Protein AF-A0A7K4CEI3-F1 (afdb_monomer_lite)

Structure (mmCIF, N/CA/C/O backbone):
data_AF-A0A7K4CEI3-F1
#
_entry.id   AF-A0A7K4CEI3-F1
#
loop_
_atom_site.group_PDB
_atom_site.id
_atom_site.type_symbol
_atom_site.label_atom_id
_atom_site.label_alt_id
_atom_site.label_comp_id
_atom_site.label_asym_id
_atom_site.label_entity_id
_atom_site.label_seq_id
_atom_site.pdbx_PDB_ins_code
_atom_site.Cartn_x
_atom_site.Cartn_y
_atom_site.Cartn_z
_atom_site.occupancy
_atom_site.B_iso_or_equiv
_atom_site.auth_seq_id
_atom_site.auth_comp_id
_atom_site.auth_asym_id
_atom_site.auth_atom_id
_atom_site.pdbx_PDB_model_num
ATOM 1 N N . ILE A 1 1 ? 14.090 -18.449 -19.955 1.00 62.66 1 ILE A N 1
ATOM 2 C CA . ILE A 1 1 ? 13.481 -18.648 -18.617 1.00 62.66 1 ILE A CA 1
ATOM 3 C C . ILE A 1 1 ? 14.107 -19.895 -18.000 1.00 62.66 1 ILE A C 1
ATOM 5 O O . ILE A 1 1 ? 14.148 -20.903 -18.702 1.00 62.66 1 ILE A O 1
ATOM 9 N N . PRO A 1 2 ? 14.637 -19.847 -16.766 1.00 61.09 2 PRO A N 1
ATOM 10 C CA . PRO A 1 2 ? 15.193 -21.020 -16.091 1.00 61.09 2 PRO A CA 1
ATOM 11 C C . PRO A 1 2 ? 14.163 -22.148 -15.934 1.00 61.09 2 PRO A C 1
ATOM 13 O O . PRO A 1 2 ? 12.970 -21.893 -15.739 1.00 61.09 2 PRO A O 1
ATOM 16 N N . ALA A 1 3 ? 14.618 -23.401 -15.992 1.00 72.81 3 ALA A N 1
ATOM 17 C CA . ALA A 1 3 ? 13.779 -24.541 -15.635 1.00 72.81 3 ALA A CA 1
ATOM 18 C C . ALA A 1 3 ? 13.354 -24.414 -14.160 1.00 72.81 3 ALA A C 1
ATOM 20 O O . ALA A 1 3 ? 14.190 -24.154 -13.300 1.00 72.81 3 ALA A O 1
ATOM 21 N N . GLY A 1 4 ? 12.056 -24.555 -13.873 1.00 68.25 4 GLY A N 1
ATOM 22 C CA . GLY A 1 4 ? 11.530 -24.417 -12.509 1.00 68.25 4 GLY A CA 1
ATOM 23 C C . GLY A 1 4 ? 11.320 -22.976 -12.028 1.00 68.25 4 GLY A C 1
ATOM 24 O O . GLY A 1 4 ? 11.187 -22.768 -10.828 1.00 68.25 4 GLY A O 1
ATOM 25 N N . TYR A 1 5 ? 11.241 -21.974 -12.917 1.00 64.88 5 TYR A N 1
ATOM 26 C CA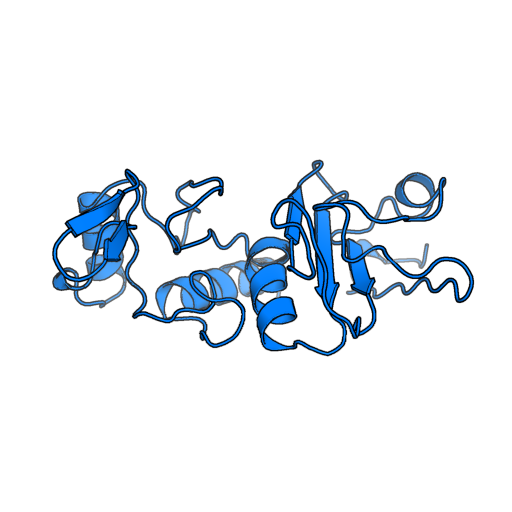 . TYR A 1 5 ? 10.998 -20.577 -12.509 1.00 64.88 5 TYR A CA 1
ATOM 27 C C . TYR A 1 5 ? 9.745 -20.393 -11.630 1.00 64.88 5 TYR A C 1
ATOM 29 O O . TYR A 1 5 ? 9.719 -19.506 -10.792 1.00 64.88 5 TYR A O 1
ATOM 37 N N . ARG A 1 6 ? 8.726 -21.249 -11.789 1.00 66.31 6 ARG A N 1
ATOM 38 C CA . ARG A 1 6 ? 7.494 -21.237 -10.976 1.00 66.31 6 ARG A CA 1
ATOM 39 C C . ARG A 1 6 ? 7.685 -21.744 -9.544 1.00 66.31 6 ARG A C 1
ATOM 41 O O . ARG A 1 6 ? 6.785 -21.597 -8.732 1.00 66.31 6 ARG A O 1
ATOM 48 N N . SER A 1 7 ? 8.813 -22.388 -9.259 1.00 66.81 7 SER A N 1
ATOM 49 C CA . SER A 1 7 ? 9.144 -22.978 -7.956 1.00 66.81 7 SER A CA 1
ATOM 50 C C . SER A 1 7 ? 10.270 -22.240 -7.230 1.00 66.81 7 SER A C 1
ATOM 52 O O . SER A 1 7 ? 10.721 -22.701 -6.187 1.00 66.81 7 SER A O 1
ATOM 54 N N . VAL A 1 8 ? 10.756 -21.120 -7.773 1.00 61.66 8 VAL A N 1
ATOM 55 C CA . VAL A 1 8 ? 11.829 -20.322 -7.168 1.00 61.66 8 VAL A CA 1
ATOM 56 C C . VAL A 1 8 ? 11.500 -18.837 -7.269 1.00 6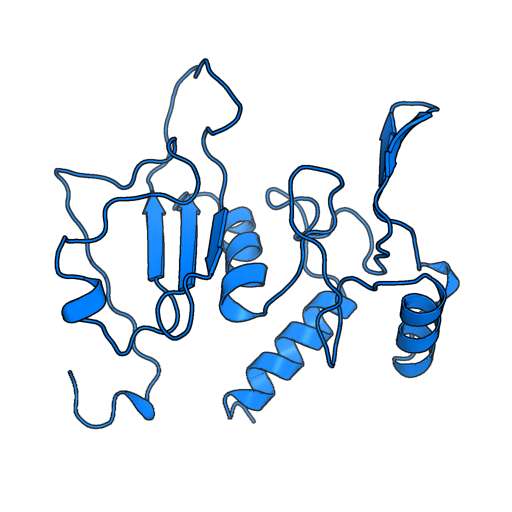1.66 8 VAL A C 1
ATOM 58 O O . VAL A 1 8 ? 10.967 -18.380 -8.277 1.00 61.66 8 VAL A O 1
ATOM 61 N N . TYR A 1 9 ? 11.828 -18.072 -6.230 1.00 66.00 9 TYR A N 1
ATOM 62 C CA . TYR A 1 9 ? 11.675 -16.620 -6.245 1.00 66.00 9 TYR A CA 1
ATOM 63 C C . TYR A 1 9 ? 12.783 -16.010 -7.114 1.00 66.00 9 TYR A C 1
ATOM 65 O O . TYR A 1 9 ? 13.964 -16.130 -6.787 1.00 66.00 9 TYR A O 1
ATOM 73 N N . ASN A 1 10 ? 12.423 -15.402 -8.247 1.00 65.88 10 ASN A N 1
ATOM 74 C CA . ASN A 1 10 ? 13.393 -14.870 -9.204 1.00 65.88 10 ASN A CA 1
ATOM 75 C C . ASN A 1 10 ? 13.412 -13.340 -9.175 1.00 65.88 10 ASN A C 1
ATOM 77 O O . ASN A 1 10 ? 12.374 -12.705 -9.338 1.00 65.88 10 ASN A O 1
ATOM 81 N N . PHE A 1 11 ? 14.605 -12.756 -9.075 1.00 70.19 11 PHE A N 1
ATOM 82 C CA . PHE A 1 11 ? 14.815 -11.328 -9.290 1.00 70.19 11 PHE A CA 1
ATOM 83 C C . PHE A 1 11 ? 15.459 -11.109 -10.656 1.00 70.19 11 PHE A C 1
ATOM 85 O O . PHE A 1 11 ? 16.522 -11.661 -10.942 1.00 70.19 11 PHE A O 1
ATOM 92 N N . TYR A 1 12 ? 14.836 -10.273 -11.481 1.00 69.62 12 TYR A N 1
ATOM 93 C CA . TYR A 1 12 ? 15.408 -9.817 -12.743 1.00 69.62 12 TYR A CA 1
ATOM 94 C C . TYR A 1 12 ? 15.595 -8.309 -12.671 1.00 69.62 12 TYR A C 1
ATOM 96 O O . TYR A 1 12 ? 14.686 -7.583 -12.278 1.00 69.62 12 TYR A O 1
ATOM 104 N N . TYR A 1 13 ? 16.784 -7.846 -13.042 1.00 71.00 13 TYR A N 1
ATOM 105 C CA . TYR A 1 13 ? 17.128 -6.433 -13.037 1.00 71.00 13 TYR A CA 1
ATOM 106 C C . TYR A 1 13 ? 17.463 -5.981 -14.453 1.00 71.00 13 TYR A C 1
ATOM 108 O O . TYR A 1 13 ? 18.226 -6.639 -15.162 1.00 71.00 13 TYR A O 1
ATOM 116 N N . TYR A 1 14 ? 16.889 -4.850 -14.845 1.00 68.06 14 TYR A N 1
ATOM 117 C CA . TYR A 1 14 ? 17.198 -4.155 -16.084 1.00 68.06 14 TYR A CA 1
ATOM 118 C C . TYR A 1 14 ? 17.661 -2.739 -15.748 1.00 68.06 14 TYR A C 1
ATOM 120 O O . TYR A 1 14 ? 17.082 -2.082 -14.883 1.00 68.06 14 TYR A O 1
ATOM 128 N N . TYR A 1 15 ? 18.701 -2.275 -16.437 1.00 69.50 15 TYR A N 1
ATOM 129 C CA . TYR A 1 15 ? 19.261 -0.945 -16.245 1.00 69.50 15 TYR A CA 1
ATOM 130 C C . TYR A 1 15 ? 19.737 -0.366 -17.564 1.00 69.50 15 TYR A C 1
ATOM 132 O O . TYR A 1 15 ? 20.582 -0.959 -18.236 1.00 69.50 15 TYR A O 1
ATOM 140 N N . ASP A 1 16 ? 19.222 0.814 -17.894 1.00 68.88 16 ASP A N 1
ATOM 141 C CA . ASP A 1 16 ? 19.696 1.624 -19.005 1.00 68.88 16 ASP A CA 1
ATOM 142 C C . ASP A 1 16 ? 20.234 2.955 -18.470 1.00 68.88 16 ASP A C 1
ATOM 144 O O . ASP A 1 16 ? 19.489 3.814 -17.998 1.00 68.88 16 ASP A O 1
ATOM 148 N N . GLN A 1 17 ? 21.551 3.141 -18.565 1.00 67.50 17 GLN A N 1
ATOM 149 C CA . GLN A 1 17 ? 22.217 4.387 -18.172 1.00 67.50 17 GLN A CA 1
ATOM 150 C C . GLN A 1 17 ? 21.781 5.592 -19.014 1.00 67.50 17 GLN A C 1
ATOM 152 O O . GLN A 1 17 ? 21.951 6.729 -18.579 1.00 67.50 17 GLN A O 1
ATOM 157 N N . LYS A 1 18 ? 21.261 5.363 -20.224 1.00 70.12 18 LYS A N 1
ATOM 158 C CA . LYS A 1 18 ? 20.864 6.416 -21.166 1.00 70.12 18 LYS A CA 1
ATOM 159 C C . LYS A 1 18 ? 19.402 6.829 -21.010 1.00 70.12 18 LYS A C 1
ATOM 161 O O . LYS A 1 18 ? 19.026 7.877 -21.526 1.00 70.12 18 LYS A O 1
ATOM 166 N N . ALA A 1 19 ? 18.603 6.032 -20.305 1.00 67.06 19 ALA A N 1
ATOM 167 C CA . ALA A 1 19 ? 17.176 6.249 -20.108 1.00 67.06 19 ALA A CA 1
ATOM 168 C C . ALA A 1 19 ? 16.780 5.897 -18.661 1.00 67.06 19 ALA A C 1
ATOM 170 O O . ALA A 1 19 ? 16.128 4.875 -18.432 1.00 67.06 19 ALA A O 1
ATOM 171 N N . PRO A 1 20 ? 17.190 6.707 -17.660 1.00 64.06 20 PRO A N 1
ATOM 172 C CA . PRO A 1 20 ? 16.753 6.493 -16.287 1.00 64.06 20 PRO A CA 1
ATOM 173 C C . PRO A 1 20 ? 15.226 6.583 -16.203 1.00 64.06 20 PRO A C 1
ATOM 175 O O . PRO A 1 20 ? 14.598 7.359 -16.923 1.00 64.06 20 PRO A O 1
ATOM 178 N N . ALA A 1 21 ? 14.636 5.789 -15.312 1.00 65.44 21 ALA A N 1
ATOM 179 C CA . ALA A 1 21 ? 13.202 5.811 -15.071 1.00 65.44 21 ALA A CA 1
ATOM 180 C C . ALA A 1 21 ? 12.713 7.215 -14.689 1.00 65.44 21 ALA A C 1
ATOM 182 O O . ALA A 1 21 ? 13.311 7.863 -13.831 1.00 65.44 21 ALA A O 1
ATOM 183 N N . ASP A 1 22 ? 11.622 7.662 -15.311 1.00 68.69 22 ASP A N 1
ATOM 184 C CA . ASP A 1 22 ? 11.065 8.993 -15.084 1.00 68.69 22 ASP A CA 1
ATOM 185 C C . ASP A 1 22 ? 10.362 9.074 -13.719 1.00 68.69 22 ASP A C 1
ATOM 187 O O . ASP A 1 22 ? 9.402 8.350 -13.441 1.00 68.69 22 ASP A O 1
ATOM 191 N N . ALA A 1 23 ? 10.829 9.973 -12.853 1.00 69.00 23 ALA A N 1
ATOM 192 C CA . ALA A 1 23 ? 10.186 10.265 -11.573 1.00 69.00 23 ALA A CA 1
ATOM 193 C C . ALA A 1 23 ? 8.902 11.094 -11.698 1.00 69.00 23 ALA A C 1
ATOM 195 O O . ALA A 1 23 ? 8.229 11.294 -10.686 1.00 69.00 23 ALA A O 1
ATOM 196 N N . PHE A 1 24 ? 8.604 11.620 -12.888 1.00 68.56 24 PHE A N 1
ATOM 197 C CA . PHE A 1 24 ? 7.687 12.742 -13.069 1.00 68.56 24 PHE A CA 1
ATOM 198 C C . PHE A 1 24 ? 6.421 12.438 -13.861 1.00 68.56 24 PHE A C 1
ATOM 200 O O . PHE A 1 24 ? 5.478 13.230 -13.829 1.00 68.56 24 PHE A O 1
ATOM 207 N N . ASP A 1 25 ? 6.384 11.297 -14.538 1.00 67.69 25 ASP A N 1
ATOM 208 C CA . ASP A 1 25 ? 5.210 10.821 -15.254 1.00 67.69 25 ASP A CA 1
ATOM 209 C C . ASP A 1 25 ? 4.582 9.659 -14.469 1.00 67.69 25 ASP A C 1
ATOM 211 O O . ASP A 1 25 ? 5.242 8.656 -14.220 1.00 67.69 25 ASP A O 1
ATOM 215 N N . GLY A 1 26 ? 3.349 9.854 -13.983 1.00 68.62 26 GLY A N 1
ATOM 216 C CA . GLY A 1 26 ? 2.651 9.130 -12.901 1.00 68.62 26 GLY A CA 1
ATOM 217 C C . GLY A 1 26 ? 3.138 7.720 -12.547 1.00 68.62 26 GLY A C 1
ATOM 218 O O . GLY A 1 26 ? 4.222 7.549 -11.992 1.00 68.62 26 GLY A O 1
ATOM 219 N N . CYS A 1 27 ? 2.315 6.701 -12.816 1.00 70.94 27 CYS A N 1
ATOM 220 C CA . CYS A 1 27 ? 2.725 5.296 -12.712 1.00 70.94 27 CYS A CA 1
ATOM 221 C C . CYS A 1 27 ? 3.248 4.735 -14.026 1.00 70.94 27 CYS A C 1
ATOM 223 O O . CYS A 1 27 ? 3.014 3.589 -14.412 1.00 70.94 27 CYS A O 1
ATOM 225 N N . THR A 1 28 ? 3.953 5.610 -14.730 1.00 62.75 28 THR A N 1
ATOM 226 C CA . THR A 1 28 ? 4.578 5.346 -16.005 1.00 62.75 28 THR A CA 1
ATOM 227 C C . THR A 1 28 ? 6.093 5.387 -15.825 1.00 62.75 28 THR A C 1
ATOM 229 O O . THR A 1 28 ? 6.654 5.914 -14.856 1.00 62.75 28 THR A O 1
ATOM 232 N N . GLY A 1 29 ? 6.761 4.701 -16.733 1.00 62.97 29 GLY A N 1
ATOM 233 C CA . GLY A 1 29 ? 8.196 4.524 -16.758 1.00 62.97 29 GLY A CA 1
ATOM 234 C C . GLY A 1 29 ? 8.528 3.582 -17.902 1.00 62.97 29 GLY A C 1
ATOM 235 O O . GLY A 1 29 ? 7.739 2.701 -18.249 1.00 62.97 29 GLY A O 1
ATOM 236 N N . SER A 1 30 ? 9.673 3.799 -18.530 1.00 63.81 30 SER A N 1
ATOM 237 C CA . SER A 1 30 ? 10.091 3.011 -19.682 1.00 63.81 30 SER A CA 1
ATOM 238 C C . SER A 1 30 ? 10.560 1.635 -19.214 1.00 63.81 30 SER A C 1
ATOM 240 O O . SER A 1 30 ? 11.671 1.488 -18.710 1.00 63.81 30 SER A O 1
ATOM 242 N N . VAL A 1 31 ? 9.729 0.612 -19.392 1.00 69.94 31 VAL A N 1
ATOM 243 C CA . VAL A 1 31 ? 10.238 -0.758 -19.533 1.00 69.94 31 VAL A CA 1
ATOM 244 C C . VAL A 1 31 ? 10.618 -0.983 -21.002 1.00 69.94 31 VAL A C 1
ATOM 246 O O . VAL A 1 31 ? 10.041 -0.330 -21.876 1.00 69.94 31 VAL A O 1
ATOM 249 N N . PRO A 1 32 ? 11.576 -1.873 -21.318 1.00 73.19 32 PRO A N 1
ATOM 250 C CA . PRO A 1 32 ? 11.886 -2.215 -22.706 1.00 73.19 32 PRO A CA 1
ATOM 251 C C . PRO A 1 32 ? 10.626 -2.559 -23.509 1.00 73.19 32 PRO A C 1
ATOM 253 O O . PRO A 1 32 ? 9.726 -3.211 -22.989 1.00 73.19 32 PRO A O 1
ATOM 256 N N . GLU A 1 33 ? 10.572 -2.186 -24.790 1.00 74.06 33 GLU A N 1
ATOM 257 C CA . GLU A 1 33 ? 9.390 -2.379 -25.656 1.00 74.06 33 GLU A CA 1
ATOM 258 C C . GLU A 1 33 ? 8.867 -3.829 -25.651 1.00 74.06 33 GLU A C 1
ATOM 260 O O . GLU A 1 33 ? 7.664 -4.079 -25.689 1.00 74.06 33 GLU A O 1
ATOM 265 N N . LYS A 1 34 ? 9.778 -4.802 -25.536 1.00 78.88 34 LYS A N 1
ATOM 266 C CA . LYS A 1 34 ? 9.467 -6.237 -25.505 1.00 78.88 34 LYS A CA 1
ATOM 267 C C . LYS A 1 34 ? 9.361 -6.826 -24.100 1.00 78.88 34 LYS A C 1
ATOM 269 O O . LYS A 1 34 ? 9.118 -8.025 -23.984 1.00 78.88 34 LYS A O 1
ATOM 274 N N . TYR A 1 35 ? 9.481 -6.019 -23.044 1.00 78.88 35 TYR A N 1
ATOM 275 C CA . TYR A 1 35 ? 9.549 -6.472 -21.653 1.00 78.88 35 TYR A CA 1
ATOM 276 C C . TYR A 1 35 ? 8.425 -7.452 -21.315 1.00 78.88 35 TYR A C 1
ATOM 278 O O . TYR A 1 35 ? 8.696 -8.611 -21.026 1.00 78.88 35 TYR A O 1
ATOM 286 N N . TYR A 1 36 ? 7.159 -7.059 -21.471 1.00 77.88 36 TYR A N 1
ATOM 287 C CA . TYR A 1 36 ? 6.028 -7.930 -21.124 1.00 77.88 36 TYR A CA 1
ATOM 288 C C . TYR A 1 36 ? 5.912 -9.193 -21.994 1.00 77.88 36 TYR A C 1
ATOM 290 O O . TYR A 1 36 ? 5.264 -10.155 -21.586 1.00 77.88 36 TYR A O 1
ATOM 298 N N . SER A 1 37 ? 6.531 -9.212 -23.180 1.00 80.31 37 SER A N 1
ATOM 299 C CA . SER A 1 37 ? 6.611 -10.415 -24.020 1.00 80.31 37 SER A CA 1
ATOM 300 C C . SER A 1 37 ? 7.776 -11.337 -23.639 1.00 80.31 37 SER A C 1
ATOM 302 O O . SER A 1 37 ? 7.682 -12.548 -23.820 1.00 80.31 37 SER A O 1
ATOM 304 N N . GLU A 1 38 ? 8.853 -10.783 -23.081 1.00 79.62 38 GLU A N 1
ATOM 305 C CA . GLU A 1 38 ? 10.073 -11.505 -22.702 1.00 79.62 38 GLU A CA 1
ATOM 306 C C . GLU A 1 38 ? 10.056 -11.966 -21.238 1.00 79.62 38 GLU A C 1
ATOM 308 O O . GLU A 1 38 ? 10.676 -12.979 -20.899 1.00 79.62 38 GLU A O 1
ATOM 313 N N . VAL A 1 39 ? 9.296 -11.275 -20.382 1.00 78.56 39 VAL A N 1
ATOM 314 C CA . VAL A 1 39 ? 9.103 -11.607 -18.965 1.00 78.56 39 VAL A CA 1
ATOM 315 C C . VAL A 1 39 ? 7.642 -11.929 -18.605 1.00 78.56 39 VAL A C 1
ATOM 317 O O . VAL A 1 39 ? 7.111 -11.398 -17.631 1.00 78.56 39 VAL A O 1
ATOM 320 N N . PRO A 1 40 ? 6.965 -12.855 -19.316 1.00 76.44 40 PRO A N 1
ATOM 321 C CA . PRO A 1 40 ? 5.561 -13.201 -19.044 1.00 76.44 40 PRO A CA 1
ATOM 322 C C . PRO A 1 40 ? 5.343 -13.886 -17.682 1.00 76.44 40 PRO A C 1
ATOM 324 O O . PRO A 1 40 ? 4.223 -14.232 -17.324 1.00 76.44 40 PRO A O 1
ATOM 327 N N . PHE A 1 41 ? 6.425 -14.162 -16.960 1.00 75.00 41 PHE A N 1
ATOM 328 C CA . PHE A 1 41 ? 6.452 -14.822 -15.662 1.00 75.00 41 PHE A CA 1
ATOM 329 C C . PHE A 1 41 ? 6.564 -13.845 -14.488 1.00 75.00 41 PHE A C 1
ATOM 331 O O . PHE A 1 41 ? 6.673 -14.292 -13.353 1.00 75.00 41 PHE A O 1
ATOM 338 N N . ASN A 1 42 ? 6.672 -12.546 -14.755 1.00 79.88 42 ASN A N 1
ATOM 339 C CA . ASN A 1 42 ? 6.948 -11.563 -13.725 1.00 79.88 42 ASN A CA 1
ATOM 340 C C . ASN A 1 42 ? 5.690 -11.246 -12.910 1.00 79.88 42 ASN A C 1
ATOM 342 O O . ASN A 1 42 ? 4.734 -10.724 -13.467 1.00 79.88 42 ASN A O 1
ATOM 346 N N . ASP A 1 43 ? 5.714 -11.493 -11.602 1.00 79.62 43 ASP A N 1
ATOM 347 C CA . ASP A 1 43 ? 4.598 -11.147 -10.712 1.00 79.62 43 ASP A CA 1
ATOM 348 C C . ASP A 1 43 ? 4.570 -9.650 -10.362 1.00 79.62 43 ASP A C 1
ATOM 350 O O . ASP A 1 43 ? 3.496 -9.079 -10.188 1.00 79.62 43 ASP A O 1
ATOM 354 N N . LEU A 1 44 ? 5.741 -9.000 -10.292 1.00 85.44 44 LEU A N 1
ATOM 355 C CA . LEU A 1 44 ? 5.874 -7.587 -9.940 1.00 85.44 44 LEU A CA 1
ATOM 356 C C . LEU A 1 44 ? 7.056 -6.919 -10.649 1.00 85.44 44 LEU A C 1
ATOM 358 O O . LEU A 1 44 ? 8.218 -7.234 -10.402 1.00 85.44 44 LEU A O 1
ATOM 362 N N . THR A 1 45 ? 6.770 -5.926 -11.490 1.00 86.81 45 THR A N 1
ATOM 363 C CA . THR A 1 45 ? 7.781 -5.029 -12.057 1.00 86.81 45 THR A CA 1
ATOM 364 C C . THR A 1 45 ? 8.083 -3.903 -11.080 1.00 86.81 45 THR A C 1
ATOM 366 O O . THR A 1 45 ? 7.190 -3.153 -10.697 1.00 86.81 45 THR A O 1
ATOM 369 N N . VAL A 1 46 ? 9.354 -3.731 -10.728 1.00 87.50 46 VAL A N 1
ATOM 370 C CA . VAL A 1 46 ? 9.805 -2.607 -9.903 1.00 87.50 46 VAL A CA 1
ATOM 371 C C . VAL A 1 46 ? 10.614 -1.639 -10.755 1.00 87.50 46 VAL A C 1
ATOM 373 O O . VAL A 1 46 ? 11.659 -2.000 -11.295 1.00 87.50 46 VAL A O 1
ATOM 376 N N . ILE A 1 47 ? 10.154 -0.395 -10.841 1.00 84.69 47 ILE A N 1
ATOM 377 C CA . ILE A 1 47 ? 10.880 0.710 -11.460 1.00 84.69 47 ILE A CA 1
ATOM 378 C C . ILE A 1 47 ? 11.541 1.539 -10.355 1.00 84.69 47 ILE A C 1
ATOM 380 O O . ILE A 1 47 ? 10.870 2.207 -9.569 1.00 84.69 47 ILE A O 1
ATOM 384 N N . LEU A 1 48 ? 12.873 1.505 -10.298 1.00 85.31 48 LEU A N 1
ATOM 385 C CA . LEU A 1 48 ? 13.663 2.340 -9.393 1.00 85.31 48 LEU A CA 1
ATOM 386 C C . LEU A 1 48 ? 14.222 3.544 -10.145 1.00 85.31 48 LEU A C 1
ATOM 388 O O . LEU A 1 48 ? 14.915 3.377 -11.150 1.00 85.31 48 LEU A O 1
ATOM 392 N N . TYR A 1 49 ? 13.965 4.745 -9.636 1.00 80.44 49 TYR A N 1
ATOM 393 C CA . TYR A 1 49 ? 14.515 5.983 -10.189 1.00 80.44 49 TYR A CA 1
ATOM 394 C C . TYR A 1 49 ? 15.497 6.652 -9.207 1.00 80.44 49 TYR A C 1
ATOM 396 O O . TYR A 1 49 ? 15.368 6.478 -7.990 1.00 80.44 49 TYR A O 1
ATOM 404 N N . PRO A 1 50 ? 16.520 7.378 -9.701 1.00 78.06 50 PRO A N 1
ATOM 405 C CA . PRO A 1 50 ? 17.511 8.031 -8.846 1.00 78.06 50 PRO A CA 1
ATOM 406 C C . PRO A 1 50 ? 16.920 9.231 -8.096 1.00 78.06 50 PRO A C 1
ATOM 408 O O . PRO A 1 50 ? 15.863 9.746 -8.445 1.00 78.06 50 PRO A O 1
ATOM 411 N N . THR A 1 51 ? 17.630 9.739 -7.092 1.00 75.25 51 THR A N 1
ATOM 412 C CA . THR A 1 51 ? 17.264 11.011 -6.461 1.00 75.25 51 THR A CA 1
ATOM 413 C C . THR A 1 51 ? 17.380 12.155 -7.463 1.00 75.25 51 THR A C 1
ATOM 415 O O . THR A 1 51 ? 18.432 12.370 -8.066 1.00 75.25 51 THR A O 1
ATOM 418 N N . TYR A 1 52 ? 16.309 12.927 -7.593 1.00 72.19 52 TYR A N 1
ATOM 419 C CA . TYR A 1 52 ? 16.274 14.144 -8.392 1.00 72.19 52 TYR A CA 1
ATOM 420 C C . TYR A 1 52 ? 16.505 15.364 -7.484 1.00 72.19 52 TYR A C 1
ATOM 422 O O . TYR A 1 52 ? 15.874 15.491 -6.433 1.00 72.19 52 TYR A O 1
ATOM 430 N N . TYR A 1 53 ? 17.424 16.255 -7.872 1.00 64.56 53 TYR A N 1
ATOM 431 C CA . TYR A 1 53 ? 17.748 17.487 -7.142 1.00 64.56 53 TYR A CA 1
ATOM 432 C C . TYR A 1 53 ? 17.287 18.724 -7.925 1.00 64.56 53 TYR A C 1
ATOM 434 O O . TYR A 1 53 ? 17.680 18.907 -9.077 1.00 64.56 53 TYR A O 1
ATOM 442 N N . GLY A 1 54 ? 16.486 19.596 -7.304 1.00 65.44 54 GLY A N 1
ATOM 443 C CA . GLY A 1 54 ? 16.028 20.841 -7.927 1.00 65.44 54 GLY A CA 1
ATOM 444 C C . GLY A 1 54 ? 14.713 21.379 -7.360 1.00 65.44 54 GLY A C 1
ATOM 445 O O . GLY A 1 54 ? 14.088 20.761 -6.502 1.00 65.44 54 GLY A O 1
ATOM 446 N N . VAL A 1 55 ? 14.301 22.555 -7.849 1.00 58.12 55 VAL A N 1
ATOM 447 C CA . VAL A 1 55 ? 12.957 23.106 -7.623 1.00 58.12 55 VAL A CA 1
ATOM 448 C C . VAL A 1 55 ? 12.104 22.755 -8.828 1.00 58.12 55 VAL A C 1
ATOM 450 O O . VAL A 1 55 ? 12.338 23.251 -9.929 1.00 58.12 55 VAL A O 1
ATOM 453 N N . TYR A 1 56 ? 11.100 21.923 -8.607 1.00 63.00 56 TYR A N 1
ATOM 454 C CA . TYR A 1 56 ? 10.226 21.444 -9.660 1.00 63.00 56 TYR A CA 1
ATOM 455 C C . TYR A 1 56 ? 8.884 22.179 -9.647 1.00 63.00 56 TYR A C 1
ATOM 457 O O . TYR A 1 56 ? 8.335 22.459 -8.582 1.00 63.00 56 TYR A O 1
ATOM 465 N N . LYS A 1 57 ? 8.364 22.535 -10.828 1.00 49.78 57 LYS A N 1
ATOM 466 C CA . LYS A 1 57 ? 7.092 23.257 -10.999 1.00 49.78 57 LYS A CA 1
ATOM 467 C C . LYS A 1 57 ? 6.156 22.444 -11.894 1.00 49.78 57 LYS A C 1
ATOM 469 O O . LYS A 1 57 ? 6.570 22.030 -12.969 1.00 49.78 57 LYS A O 1
ATOM 474 N N . GLY A 1 58 ? 4.906 22.260 -11.471 1.00 55.06 58 GLY A N 1
ATOM 475 C CA . GLY A 1 58 ? 3.877 21.510 -12.202 1.00 55.06 58 GLY A CA 1
ATOM 476 C C . GLY A 1 58 ? 2.846 20.879 -11.261 1.00 55.06 58 GLY A C 1
ATOM 477 O O . GLY A 1 58 ? 2.992 20.970 -10.042 1.00 55.06 58 GLY A O 1
ATOM 478 N N . THR A 1 59 ? 1.801 20.264 -11.826 1.00 50.34 59 THR A N 1
ATOM 479 C CA . THR A 1 59 ? 0.829 19.395 -11.127 1.00 50.34 59 THR A CA 1
ATOM 480 C C . THR A 1 59 ? 1.588 18.356 -10.278 1.00 50.34 59 THR A C 1
ATOM 482 O O . THR A 1 59 ? 2.671 17.953 -10.706 1.00 50.34 59 THR A O 1
ATOM 485 N N . PRO A 1 60 ? 1.113 17.953 -9.078 1.00 53.69 60 PRO A N 1
ATOM 486 C CA . PRO A 1 60 ? 1.881 17.123 -8.145 1.00 53.69 60 PRO A CA 1
ATOM 487 C C . PRO A 1 60 ? 2.119 15.715 -8.704 1.00 53.69 60 PRO A C 1
ATOM 489 O O . PRO A 1 60 ? 1.382 14.785 -8.414 1.00 53.69 60 PRO A O 1
ATOM 492 N N . CYS A 1 61 ? 3.164 15.574 -9.509 1.00 52.09 61 CYS A N 1
ATOM 493 C CA . CYS A 1 61 ? 3.623 14.309 -10.071 1.00 52.09 61 CYS A CA 1
ATOM 494 C C . CYS A 1 61 ? 5.124 14.121 -9.813 1.00 52.09 61 CYS A C 1
ATOM 496 O O . CYS A 1 61 ? 5.783 13.432 -10.568 1.00 52.09 61 CYS A O 1
ATOM 498 N N . GLN A 1 62 ? 5.707 14.783 -8.804 1.00 56.34 62 GLN A N 1
ATOM 499 C CA . GLN A 1 62 ? 7.159 14.816 -8.588 1.00 56.34 62 GLN A CA 1
ATOM 500 C C . GLN A 1 62 ? 7.551 14.520 -7.134 1.00 56.34 62 GLN A C 1
ATOM 502 O O . GLN A 1 62 ? 6.924 15.046 -6.216 1.00 56.34 62 GLN A O 1
ATOM 507 N N . PRO A 1 63 ? 8.703 13.861 -6.921 1.00 62.09 63 PRO A N 1
ATOM 508 C CA . PRO A 1 63 ? 8.877 12.416 -7.040 1.00 62.09 63 PRO A CA 1
ATOM 509 C C . PRO A 1 63 ? 8.056 11.671 -5.968 1.00 62.09 63 PRO A C 1
ATOM 511 O O . PRO A 1 63 ? 8.386 11.706 -4.776 1.00 62.09 63 PRO A O 1
ATOM 514 N N . THR A 1 64 ? 7.010 10.970 -6.396 1.00 75.06 64 THR A N 1
ATOM 515 C CA . THR A 1 64 ? 6.188 10.106 -5.537 1.00 75.06 64 THR A CA 1
ATOM 516 C C . THR A 1 64 ? 6.337 8.654 -5.963 1.00 75.06 64 THR A C 1
ATOM 518 O O . THR A 1 64 ? 6.727 8.354 -7.093 1.00 75.06 64 THR A O 1
ATOM 521 N N . GLY A 1 65 ? 6.045 7.747 -5.039 1.00 82.75 65 GLY A N 1
ATOM 522 C CA . GLY A 1 65 ? 5.885 6.354 -5.397 1.00 82.75 65 GLY A CA 1
ATOM 523 C C . GLY A 1 65 ? 4.552 6.165 -6.113 1.00 82.75 65 GLY A C 1
ATOM 524 O O . GLY A 1 65 ? 3.716 7.078 -6.159 1.00 82.75 65 GLY A O 1
ATOM 525 N N . CYS A 1 66 ? 4.400 5.011 -6.742 1.00 86.25 66 CYS A N 1
ATOM 526 C CA . CYS A 1 66 ? 3.114 4.600 -7.257 1.00 86.25 66 CYS A CA 1
ATOM 527 C C . CYS A 1 66 ? 3.023 3.079 -7.383 1.00 86.25 66 CYS A C 1
ATOM 529 O O . CYS A 1 66 ? 4.034 2.372 -7.506 1.00 86.25 66 CYS A O 1
ATOM 531 N N . TYR A 1 67 ? 1.781 2.627 -7.501 1.00 87.62 67 TYR A N 1
ATOM 532 C CA . TYR A 1 67 ? 1.408 1.261 -7.797 1.00 87.62 67 TYR A CA 1
ATOM 533 C C . TYR A 1 67 ? 0.334 1.226 -8.887 1.00 87.62 67 TYR A C 1
ATOM 535 O O . TYR A 1 67 ? -0.607 2.020 -8.868 1.00 87.62 67 TYR A O 1
ATOM 543 N N . GLN A 1 68 ? 0.454 0.278 -9.815 1.00 86.81 68 GLN A N 1
ATOM 544 C CA . GLN A 1 68 ? -0.540 0.031 -10.848 1.00 86.81 68 GLN A CA 1
ATOM 545 C C . GLN A 1 68 ? -0.685 -1.467 -11.116 1.00 86.81 68 GLN A C 1
ATOM 547 O O . GLN A 1 68 ? 0.290 -2.172 -11.379 1.00 86.81 68 GLN A O 1
ATOM 552 N N . ASP A 1 69 ? -1.931 -1.934 -11.109 1.00 85.31 69 ASP A N 1
ATOM 553 C CA . ASP A 1 69 ? -2.299 -3.282 -11.531 1.00 85.31 69 ASP A CA 1
ATOM 554 C C . ASP A 1 69 ? -2.835 -3.242 -12.970 1.00 85.31 69 ASP A C 1
ATOM 556 O O . ASP A 1 69 ? -3.859 -2.609 -13.245 1.00 85.31 69 ASP A O 1
ATOM 560 N N . TYR A 1 70 ? -2.130 -3.893 -13.899 1.00 82.31 70 TYR A N 1
ATOM 561 C CA . TYR A 1 70 ? -2.563 -4.079 -15.292 1.00 82.31 70 TYR A CA 1
ATOM 562 C C . TYR A 1 70 ? -3.069 -5.509 -15.564 1.00 82.31 70 TYR A C 1
ATOM 564 O O . TYR A 1 70 ? -3.188 -5.923 -16.723 1.00 82.31 70 TYR A O 1
ATOM 572 N N . GLY A 1 71 ? -3.351 -6.276 -14.510 1.00 79.00 71 GLY A N 1
ATOM 573 C CA . GLY A 1 71 ? -3.776 -7.666 -14.554 1.00 79.00 71 GLY A CA 1
ATOM 574 C C . GLY A 1 71 ? -2.643 -8.665 -14.283 1.00 79.00 71 GLY A C 1
ATOM 575 O O . GLY A 1 71 ? -1.497 -8.282 -14.030 1.00 79.00 71 GLY A O 1
ATOM 576 N N . PRO A 1 72 ? -2.947 -9.975 -14.360 1.00 73.00 72 PRO A N 1
ATOM 577 C CA . PRO A 1 72 ? -2.026 -11.038 -13.966 1.00 73.00 72 PRO A CA 1
ATOM 578 C C . PRO A 1 72 ? -0.651 -10.930 -14.636 1.00 73.00 72 PRO A C 1
ATOM 580 O O . PRO A 1 72 ? -0.546 -10.891 -15.865 1.00 73.00 72 PRO A O 1
ATOM 583 N N . GLY A 1 73 ? 0.401 -10.898 -13.815 1.00 72.81 73 GLY A N 1
ATOM 584 C CA . GLY A 1 73 ? 1.793 -10.808 -14.260 1.00 72.81 73 GLY A CA 1
ATOM 585 C C . GLY A 1 73 ? 2.194 -9.451 -14.858 1.00 72.81 73 GLY A C 1
ATOM 586 O O . GLY A 1 73 ? 3.178 -9.350 -15.595 1.00 72.81 73 GLY A O 1
ATOM 587 N N . ARG A 1 74 ? 1.394 -8.404 -14.623 1.00 80.62 74 ARG A N 1
ATOM 588 C CA . ARG A 1 74 ? 1.630 -7.051 -15.151 1.00 80.62 74 ARG A CA 1
ATOM 589 C C . ARG A 1 74 ? 1.536 -5.971 -14.083 1.00 80.62 74 ARG A C 1
ATOM 591 O O . ARG A 1 74 ? 1.376 -4.799 -14.403 1.00 80.62 74 ARG A O 1
ATOM 598 N N . THR A 1 75 ? 1.662 -6.359 -12.828 1.00 85.38 75 THR A N 1
ATOM 599 C CA . THR A 1 75 ? 1.718 -5.438 -11.705 1.00 85.38 75 THR A CA 1
ATOM 600 C C . THR A 1 75 ? 3.010 -4.630 -11.745 1.00 85.38 75 THR A C 1
ATOM 602 O O . THR A 1 75 ? 4.086 -5.176 -12.003 1.00 85.38 75 THR A O 1
ATOM 605 N N . LEU A 1 76 ? 2.915 -3.330 -11.480 1.00 87.19 76 LEU A N 1
ATOM 606 C CA . LEU A 1 76 ? 4.042 -2.410 -11.488 1.00 87.19 76 LEU A CA 1
ATOM 607 C C . LEU A 1 76 ? 4.037 -1.555 -10.225 1.00 87.19 76 LEU A C 1
ATOM 609 O O . LEU A 1 76 ? 3.003 -1.023 -9.830 1.00 87.19 76 LEU A O 1
ATOM 613 N N . MET A 1 77 ? 5.213 -1.377 -9.632 1.00 88.81 77 MET A N 1
ATOM 614 C CA . MET A 1 77 ? 5.461 -0.310 -8.672 1.00 88.81 77 MET A CA 1
ATOM 615 C C . MET A 1 77 ? 6.635 0.552 -9.110 1.00 88.81 77 MET A C 1
ATOM 617 O O . MET A 1 77 ? 7.591 0.067 -9.722 1.00 88.81 77 MET A O 1
ATOM 621 N N . LYS A 1 78 ? 6.587 1.829 -8.743 1.00 87.38 78 LYS A N 1
ATOM 622 C CA . LYS A 1 78 ? 7.680 2.775 -8.944 1.00 87.38 78 LYS A CA 1
ATOM 623 C C . LYS A 1 78 ? 8.025 3.442 -7.625 1.00 87.38 78 LYS A C 1
ATOM 625 O O . LYS A 1 78 ? 7.136 3.900 -6.922 1.00 87.38 78 LYS A O 1
ATOM 630 N N . ALA A 1 79 ? 9.308 3.525 -7.299 1.00 87.94 79 ALA A N 1
ATOM 631 C CA . ALA A 1 79 ? 9.772 4.191 -6.086 1.00 87.94 79 ALA A CA 1
ATOM 632 C C . ALA A 1 79 ? 11.182 4.772 -6.281 1.00 87.94 79 ALA A C 1
ATOM 634 O O . ALA A 1 79 ? 11.962 4.255 -7.088 1.00 87.94 79 ALA A O 1
ATOM 635 N N . PRO A 1 80 ? 11.550 5.828 -5.539 1.00 83.50 80 PRO A N 1
ATOM 636 C CA . PRO A 1 80 ? 12.908 6.351 -5.571 1.00 83.50 80 PRO A CA 1
ATOM 637 C C . PRO A 1 80 ? 13.868 5.377 -4.878 1.00 83.50 80 PRO A C 1
ATOM 639 O O . PRO A 1 80 ? 13.556 4.803 -3.832 1.00 83.50 80 PRO A O 1
ATOM 642 N N . ALA A 1 81 ? 15.075 5.243 -5.423 1.00 82.31 81 ALA A N 1
ATOM 643 C CA . ALA A 1 81 ? 16.101 4.346 -4.890 1.00 82.31 81 ALA A CA 1
ATOM 644 C C . ALA A 1 81 ? 16.617 4.754 -3.494 1.00 82.31 81 ALA A C 1
ATOM 646 O O . ALA A 1 81 ? 17.184 3.928 -2.782 1.00 82.31 81 ALA A O 1
ATOM 647 N N . ASP A 1 82 ? 16.419 6.010 -3.084 1.00 83.81 82 ASP A N 1
ATOM 648 C CA . ASP A 1 82 ? 16.919 6.571 -1.825 1.00 83.81 82 ASP A CA 1
ATOM 649 C C . ASP A 1 82 ? 15.835 6.789 -0.751 1.00 83.81 82 ASP A C 1
ATOM 651 O O . ASP A 1 82 ? 16.153 7.233 0.357 1.00 83.81 82 ASP A O 1
ATOM 655 N N . ARG A 1 83 ? 14.557 6.474 -1.026 1.00 86.25 83 ARG A N 1
ATOM 656 C CA . ARG A 1 83 ? 13.476 6.537 -0.019 1.00 86.25 83 ARG A CA 1
ATOM 657 C C . ARG A 1 83 ? 12.943 5.151 0.299 1.00 86.25 83 ARG A C 1
ATOM 659 O O . ARG A 1 83 ? 11.908 4.724 -0.203 1.00 86.25 83 ARG A O 1
ATOM 666 N N . ILE A 1 84 ? 13.618 4.485 1.231 1.00 87.88 84 ILE A N 1
ATOM 667 C CA . ILE A 1 84 ? 13.249 3.144 1.705 1.00 87.88 84 ILE A CA 1
ATOM 668 C C . ILE A 1 84 ? 11.808 3.096 2.239 1.00 87.88 84 ILE A C 1
ATOM 670 O O . ILE A 1 84 ? 11.113 2.111 2.010 1.00 87.88 84 ILE A O 1
ATOM 674 N N . THR A 1 85 ? 11.332 4.129 2.942 1.00 90.56 85 THR A N 1
ATOM 675 C CA . THR A 1 85 ? 9.951 4.144 3.463 1.00 90.56 85 THR A CA 1
ATOM 676 C C . THR A 1 85 ? 8.920 4.166 2.338 1.00 90.56 85 THR A C 1
ATOM 678 O O . THR A 1 85 ? 7.932 3.443 2.404 1.00 90.56 85 THR A O 1
ATOM 681 N N . LEU A 1 86 ? 9.190 4.909 1.266 1.00 90.00 86 LEU A N 1
ATOM 682 C CA . LEU A 1 86 ? 8.289 4.983 0.121 1.00 90.00 86 LEU A CA 1
ATOM 683 C C . LEU A 1 86 ? 8.335 3.680 -0.676 1.00 90.00 86 LEU A C 1
ATOM 685 O O . LEU A 1 86 ? 7.299 3.137 -1.024 1.00 90.00 86 LEU A O 1
ATOM 689 N N . PHE A 1 87 ? 9.525 3.101 -0.851 1.00 90.94 87 PHE A N 1
ATOM 690 C CA . PHE A 1 87 ? 9.655 1.755 -1.405 1.00 90.94 87 PHE A CA 1
ATOM 691 C C . PHE A 1 87 ? 8.826 0.732 -0.617 1.00 90.94 87 PHE A C 1
ATOM 693 O O . PHE A 1 87 ? 8.139 -0.100 -1.207 1.00 90.94 87 PHE A O 1
ATOM 700 N N . LYS A 1 88 ? 8.856 0.803 0.722 1.00 93.31 88 LYS A N 1
ATOM 701 C CA . LYS A 1 88 ? 8.023 -0.044 1.581 1.00 93.31 88 LYS A CA 1
ATOM 702 C C . LYS A 1 88 ? 6.539 0.220 1.342 1.00 93.31 88 LYS A C 1
ATOM 704 O O . LYS A 1 88 ? 5.839 -0.759 1.149 1.00 93.31 88 LYS A O 1
ATOM 709 N N . HIS A 1 89 ? 6.086 1.474 1.321 1.00 94.81 89 HIS A N 1
AT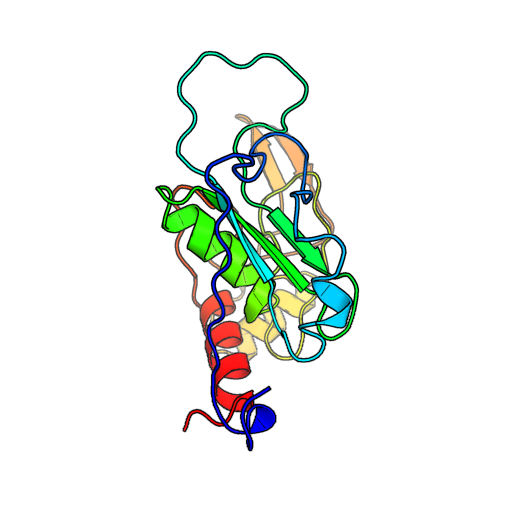OM 710 C CA . HIS A 1 89 ? 4.693 1.838 1.026 1.00 94.81 89 HIS A CA 1
ATOM 711 C C . HIS A 1 89 ? 4.205 1.200 -0.284 1.00 94.81 89 HIS A C 1
ATOM 713 O O . HIS A 1 89 ? 3.225 0.458 -0.276 1.00 94.81 89 HIS A O 1
ATOM 719 N N . GLU A 1 90 ? 4.964 1.363 -1.370 1.00 93.12 90 GLU A N 1
ATOM 720 C CA . GLU A 1 90 ? 4.599 0.787 -2.670 1.00 93.12 90 GLU A CA 1
ATOM 721 C C . GLU A 1 90 ? 4.661 -0.742 -2.687 1.00 93.12 90 GLU A C 1
ATOM 723 O O . GLU A 1 90 ? 3.817 -1.395 -3.294 1.00 93.12 90 GLU A O 1
ATOM 728 N N . THR A 1 91 ? 5.607 -1.343 -1.957 1.00 93.06 91 THR A N 1
ATOM 729 C CA . THR A 1 91 ? 5.632 -2.801 -1.738 1.00 93.06 91 THR A CA 1
ATOM 730 C C . THR A 1 91 ? 4.366 -3.266 -1.006 1.00 93.06 91 THR A C 1
ATOM 732 O O . THR A 1 91 ? 3.851 -4.351 -1.279 1.00 93.06 91 THR A O 1
ATOM 735 N N . GLY A 1 92 ? 3.842 -2.437 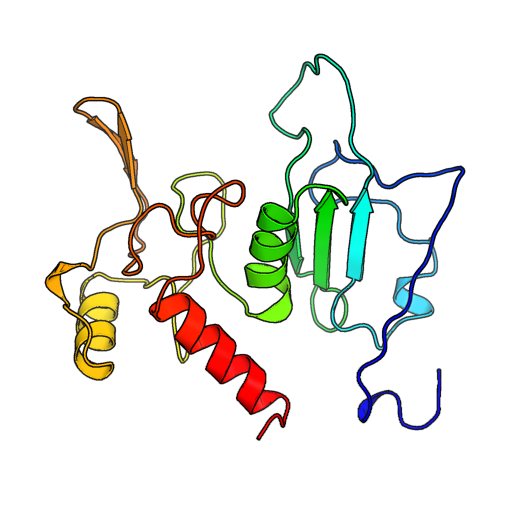-0.098 1.00 94.69 92 GLY A N 1
ATOM 736 C CA . GLY A 1 92 ? 2.579 -2.643 0.602 1.00 94.69 92 GLY A CA 1
ATOM 737 C C . GLY A 1 92 ? 1.419 -2.864 -0.358 1.00 94.69 92 GLY A C 1
ATOM 738 O O . GLY A 1 92 ? 0.697 -3.856 -0.236 1.00 94.69 92 GLY A O 1
ATOM 739 N N . HIS A 1 93 ? 1.284 -1.994 -1.355 1.00 94.19 93 HIS A N 1
ATOM 740 C CA . HIS A 1 93 ? 0.321 -2.188 -2.434 1.00 94.19 93 HIS A CA 1
ATOM 741 C C . HIS A 1 93 ? 0.670 -3.408 -3.283 1.00 94.19 93 HIS A C 1
ATOM 743 O O . HIS A 1 93 ? -0.155 -4.302 -3.462 1.00 94.19 93 HIS A O 1
ATOM 749 N N . ALA A 1 94 ? 1.907 -3.461 -3.771 1.00 90.62 94 ALA A N 1
ATOM 750 C CA . ALA A 1 94 ? 2.257 -4.305 -4.897 1.00 90.62 94 ALA A CA 1
ATOM 751 C C . ALA A 1 94 ? 2.388 -5.789 -4.586 1.00 90.62 94 ALA A C 1
ATOM 753 O O . ALA A 1 94 ? 2.085 -6.628 -5.430 1.00 90.62 94 ALA A O 1
ATOM 754 N N . VAL A 1 95 ? 2.836 -6.106 -3.376 1.00 90.00 95 VAL A N 1
ATOM 755 C CA . VAL A 1 95 ? 3.013 -7.487 -2.924 1.00 90.00 95 VAL A CA 1
ATOM 756 C C . VAL A 1 95 ? 1.869 -7.894 -2.010 1.00 90.00 95 VAL A C 1
ATOM 758 O O . VAL A 1 95 ? 1.371 -9.013 -2.097 1.00 90.00 95 VAL A O 1
ATOM 761 N N . PHE A 1 96 ? 1.441 -6.993 -1.125 1.00 92.75 96 PHE A N 1
ATOM 762 C CA . PHE A 1 96 ? 0.521 -7.344 -0.047 1.00 92.75 96 PHE A CA 1
ATOM 763 C C . PHE A 1 96 ? -0.916 -6.885 -0.293 1.00 92.75 96 PHE A C 1
ATOM 765 O O . PHE A 1 96 ? -1.800 -7.231 0.491 1.00 92.75 96 PHE A O 1
ATOM 772 N N . GLY A 1 97 ? -1.187 -6.143 -1.371 1.00 93.19 97 GLY A N 1
ATOM 773 C CA . GLY A 1 97 ? -2.520 -5.625 -1.676 1.00 93.19 97 GLY A CA 1
ATOM 774 C C . GLY A 1 97 ? -3.078 -4.768 -0.542 1.00 93.19 97 GLY A C 1
ATOM 775 O O . GLY A 1 97 ? -4.261 -4.881 -0.212 1.00 93.19 97 GLY A O 1
ATOM 776 N N . LEU A 1 98 ? -2.213 -4.011 0.139 1.00 96.75 98 LEU A N 1
ATOM 777 C CA . LEU A 1 98 ? -2.638 -3.019 1.120 1.00 96.75 98 LEU A CA 1
ATOM 778 C C . LEU A 1 98 ? -3.270 -1.831 0.400 1.00 96.75 98 LEU A C 1
ATOM 780 O O . LEU A 1 98 ? -2.915 -1.508 -0.731 1.00 96.75 98 LEU A O 1
ATOM 784 N N . VAL A 1 99 ? -4.221 -1.192 1.066 1.00 96.38 99 VAL A N 1
ATOM 785 C CA . VAL A 1 99 ? -4.959 -0.035 0.552 1.00 96.38 99 VAL A CA 1
ATOM 786 C C . VAL A 1 99 ? -4.475 1.223 1.258 1.00 96.38 99 VAL A C 1
ATOM 788 O O . VAL A 1 99 ? -4.160 1.177 2.448 1.00 96.38 99 VAL A O 1
ATOM 791 N N . ASP A 1 100 ? -4.425 2.336 0.532 1.00 95.38 100 ASP A N 1
ATOM 792 C CA . ASP A 1 100 ? -4.096 3.644 1.093 1.00 95.38 100 ASP A CA 1
ATOM 793 C C . ASP A 1 100 ? -5.050 4.048 2.219 1.00 95.38 100 ASP A C 1
ATOM 795 O O . ASP A 1 100 ? -6.264 3.842 2.145 1.00 95.38 100 ASP A O 1
ATOM 799 N N . THR A 1 101 ? -4.505 4.693 3.248 1.00 95.19 101 THR A N 1
ATOM 800 C CA . THR A 1 101 ? -5.265 5.152 4.424 1.00 95.19 101 THR A CA 1
ATOM 801 C C . THR A 1 101 ? -5.264 6.678 4.582 1.00 95.19 101 THR A C 1
ATOM 803 O O . THR A 1 101 ? -5.907 7.215 5.493 1.00 95.19 101 THR A O 1
ATOM 806 N N . TYR A 1 102 ? -4.599 7.414 3.679 1.00 91.88 102 TYR A N 1
ATOM 807 C CA . TYR A 1 102 ? -4.744 8.870 3.577 1.00 91.88 102 TYR A CA 1
ATOM 808 C C . TYR A 1 102 ? -6.038 9.243 2.857 1.00 91.88 102 TYR A C 1
ATOM 810 O O . TYR A 1 102 ? -6.609 8.437 2.136 1.00 91.88 102 TYR A O 1
ATOM 818 N N . CYS A 1 103 ? -6.500 10.483 3.029 1.00 91.06 103 CYS A N 1
ATOM 819 C CA . CYS A 1 103 ? -7.650 11.020 2.304 1.00 91.06 103 CYS A CA 1
ATOM 820 C C . CYS A 1 103 ? -7.173 11.846 1.103 1.00 91.06 103 CYS A C 1
ATOM 822 O O . CYS A 1 103 ? -6.643 12.947 1.289 1.00 91.06 103 CYS A O 1
ATOM 824 N N . GLY A 1 104 ? -7.336 11.311 -0.108 1.00 83.94 104 GLY A N 1
ATOM 825 C CA . GLY A 1 104 ? -6.879 11.940 -1.349 1.00 83.94 104 GLY A CA 1
ATOM 826 C C . GLY A 1 104 ? -7.359 11.207 -2.601 1.00 83.94 104 GLY A C 1
ATOM 827 O O . GLY A 1 104 ? -8.410 10.552 -2.576 1.00 83.94 104 GLY A O 1
ATOM 828 N N . ASP A 1 105 ? -6.592 11.347 -3.679 1.00 82.81 105 ASP A N 1
ATOM 829 C CA . ASP A 1 105 ? -6.837 10.696 -4.967 1.00 82.81 105 ASP A CA 1
ATOM 830 C C . ASP A 1 105 ? -6.236 9.290 -4.956 1.00 82.81 105 ASP A C 1
ATOM 832 O O . ASP A 1 105 ? -5.104 9.066 -5.364 1.00 82.81 105 ASP A O 1
ATOM 836 N N . THR A 1 106 ? -7.013 8.346 -4.435 1.00 88.00 106 THR A N 1
ATOM 837 C CA . THR A 1 106 ? -6.677 6.921 -4.392 1.00 88.00 106 THR A CA 1
ATOM 838 C C . THR A 1 106 ? -7.949 6.088 -4.538 1.00 88.00 106 THR A C 1
ATOM 840 O O . THR A 1 106 ? -9.069 6.612 -4.462 1.00 88.00 106 THR A O 1
ATOM 843 N N . TYR A 1 107 ? -7.782 4.789 -4.768 1.00 89.19 107 TYR A N 1
ATOM 844 C CA . TYR A 1 107 ? -8.874 3.839 -4.910 1.00 89.19 107 TYR A CA 1
ATOM 845 C C . TYR A 1 107 ? -9.016 2.996 -3.643 1.00 89.19 107 TYR A C 1
ATOM 847 O O . TYR A 1 107 ? -8.113 2.251 -3.267 1.00 89.19 107 TYR A O 1
ATOM 855 N N . TYR A 1 108 ? -10.178 3.095 -3.000 1.00 93.94 108 TYR A N 1
ATOM 856 C CA . TYR A 1 108 ? -10.478 2.340 -1.789 1.00 93.94 108 TYR A CA 1
ATOM 857 C C . TYR A 1 108 ? -11.322 1.116 -2.108 1.00 93.94 108 TYR A C 1
ATOM 859 O O . TYR A 1 108 ? -12.278 1.178 -2.881 1.00 93.94 108 TYR A O 1
ATOM 867 N N . TYR A 1 109 ? -10.986 0.026 -1.438 1.00 95.56 109 TYR A N 1
ATOM 868 C CA . TYR A 1 109 ? -11.760 -1.200 -1.375 1.00 95.56 109 TYR A CA 1
ATOM 869 C C . TYR A 1 109 ? -11.431 -1.900 -0.055 1.00 95.56 109 TYR A C 1
ATOM 871 O O . TYR A 1 109 ? -10.416 -1.602 0.576 1.00 95.56 109 TYR A O 1
ATOM 879 N N . GLN A 1 110 ? -12.293 -2.815 0.381 1.00 96.81 110 GLN A N 1
ATOM 880 C CA . GLN A 1 110 ? -11.967 -3.692 1.500 1.00 96.81 110 GLN A CA 1
ATOM 881 C C . GLN A 1 110 ? -11.207 -4.903 0.972 1.00 96.81 110 GLN A C 1
ATOM 883 O O . GLN A 1 110 ? -11.681 -5.611 0.086 1.00 96.81 110 GLN A O 1
ATOM 888 N N . ASN A 1 111 ? -10.013 -5.125 1.499 1.00 91.19 111 ASN A N 1
ATOM 889 C CA . ASN A 1 111 ? -9.127 -6.179 1.045 1.00 91.19 111 ASN A CA 1
ATOM 890 C C . ASN A 1 111 ? -9.261 -7.434 1.924 1.00 91.19 111 ASN A C 1
ATOM 892 O O . ASN A 1 111 ? -8.683 -7.535 2.998 1.00 91.19 111 ASN A O 1
ATOM 896 N N . ASP A 1 112 ? -9.999 -8.432 1.449 1.00 91.44 112 ASP A N 1
ATOM 897 C CA . ASP A 1 112 ? -10.259 -9.676 2.187 1.00 91.44 112 ASP A CA 1
ATOM 898 C C . ASP A 1 112 ? -9.114 -10.710 2.041 1.00 91.44 112 ASP A C 1
ATOM 900 O O . ASP A 1 112 ? -8.291 -10.593 1.122 1.00 91.44 112 ASP A O 1
ATOM 904 N N . PRO A 1 113 ? -9.005 -11.717 2.936 1.00 93.88 113 PRO A N 1
ATOM 905 C CA . PRO A 1 113 ? -9.800 -11.925 4.156 1.00 93.88 113 PRO A CA 1
ATOM 906 C C . PRO A 1 113 ? -9.312 -11.118 5.368 1.00 93.88 113 PRO A C 1
ATOM 908 O O . PRO A 1 113 ? -10.008 -11.071 6.379 1.00 93.88 113 PRO A O 1
ATOM 911 N N . TYR A 1 114 ? -8.126 -10.510 5.283 1.00 96.50 114 TYR A N 1
ATOM 912 C CA . TYR A 1 114 ? -7.541 -9.690 6.343 1.00 96.50 114 TYR A CA 1
ATOM 913 C C . TYR A 1 114 ? -7.368 -8.255 5.849 1.00 96.50 114 TYR A C 1
ATOM 915 O O . TYR A 1 114 ? -6.356 -7.960 5.209 1.00 96.50 114 TYR A O 1
ATOM 923 N N . PRO A 1 115 ? -8.357 -7.385 6.088 1.00 97.50 115 PRO A N 1
ATOM 924 C CA . PRO A 1 115 ? -8.322 -6.011 5.612 1.00 97.50 115 PRO A CA 1
ATOM 925 C C . PRO A 1 115 ? -7.412 -5.094 6.428 1.00 97.50 115 PRO A C 1
ATOM 927 O O . PRO A 1 115 ? -7.279 -5.236 7.643 1.00 97.50 115 PRO A O 1
ATOM 930 N N . ASN A 1 116 ? -6.831 -4.100 5.751 1.00 98.00 116 ASN A N 1
ATOM 931 C CA . ASN A 1 116 ? -6.256 -2.910 6.394 1.00 98.00 116 ASN A CA 1
ATOM 932 C C . ASN A 1 116 ? -7.155 -1.669 6.242 1.00 98.00 116 ASN A C 1
ATOM 934 O O . ASN A 1 116 ? -6.956 -0.678 6.945 1.00 98.00 116 ASN A O 1
ATOM 938 N N . VAL A 1 117 ? -8.141 -1.741 5.341 1.00 98.12 117 VAL A N 1
ATOM 939 C CA . VAL A 1 117 ? -9.195 -0.747 5.121 1.00 98.12 117 VAL A CA 1
ATOM 940 C C . VAL A 1 117 ? -10.538 -1.470 5.045 1.00 98.12 117 VAL A C 1
ATOM 942 O O . VAL A 1 117 ? -10.640 -2.522 4.421 1.00 98.12 117 VAL A O 1
ATOM 945 N N . TRP A 1 118 ? -11.575 -0.907 5.664 1.00 98.38 118 TRP A N 1
ATOM 946 C CA . TRP A 1 118 ? -12.908 -1.513 5.756 1.00 98.38 118 TRP A CA 1
ATOM 947 C C . TRP A 1 118 ? -13.962 -0.665 5.057 1.00 98.38 118 TRP A C 1
ATOM 949 O O . TRP A 1 118 ? -13.911 0.563 5.120 1.00 98.38 118 TRP A O 1
ATOM 959 N N . ALA A 1 119 ? -14.948 -1.320 4.441 1.00 97.94 119 ALA A N 1
ATOM 960 C CA . ALA A 1 119 ? -16.038 -0.656 3.720 1.00 97.94 119 ALA A CA 1
ATOM 961 C C . ALA A 1 119 ? -17.146 -0.104 4.640 1.00 97.94 119 ALA A C 1
ATOM 963 O O . ALA A 1 119 ? -18.034 0.603 4.171 1.00 97.94 119 ALA A O 1
ATOM 964 N N . SER A 1 120 ? -17.120 -0.431 5.938 1.00 98.06 120 SER A N 1
ATOM 965 C CA . SER A 1 120 ? -18.039 0.121 6.940 1.00 98.06 120 SER A CA 1
ATOM 966 C C . SER A 1 120 ? -17.400 0.180 8.335 1.00 98.06 120 SER A C 1
ATOM 968 O O . SER A 1 120 ? -16.419 -0.521 8.617 1.00 98.06 120 SER A O 1
ATOM 970 N N . LEU A 1 121 ? -17.964 1.001 9.230 1.00 98.38 121 LEU A N 1
ATOM 971 C CA . LEU A 1 121 ? -17.562 1.039 10.641 1.00 98.38 121 LEU A CA 1
ATOM 972 C C . LEU A 1 121 ? -17.832 -0.307 11.326 1.00 98.38 121 LEU A C 1
ATOM 974 O O . LEU A 1 121 ? -17.017 -0.792 12.109 1.00 98.38 121 LEU A O 1
ATOM 978 N N . GLU A 1 122 ? -18.967 -0.925 11.015 1.00 98.50 122 GLU A N 1
ATOM 979 C CA . GLU A 1 122 ? -19.377 -2.229 11.535 1.00 98.50 122 GLU A CA 1
ATOM 980 C C . GLU A 1 122 ? -18.384 -3.318 11.113 1.00 98.50 122 GLU A C 1
ATOM 982 O O . GLU A 1 122 ? -17.974 -4.128 11.941 1.00 98.50 122 GLU A O 1
ATOM 987 N N . ALA A 1 123 ? -17.926 -3.304 9.857 1.00 98.31 123 ALA A N 1
ATOM 988 C CA . ALA A 1 123 ? -16.911 -4.237 9.376 1.00 98.31 123 ALA A CA 1
ATOM 989 C C . ALA A 1 123 ? -15.576 -4.053 10.118 1.00 98.31 123 ALA A C 1
ATOM 991 O O . ALA A 1 123 ? -14.990 -5.036 10.572 1.00 98.31 123 ALA A O 1
ATOM 992 N N . CYS A 1 124 ? -15.130 -2.805 10.308 1.00 98.50 124 CYS A N 1
ATOM 993 C CA . CYS A 1 124 ? -13.913 -2.512 11.072 1.00 98.50 124 CYS A CA 1
ATOM 994 C C . CYS A 1 124 ? -14.022 -2.985 12.522 1.00 98.50 124 CYS A C 1
ATOM 996 O O . CYS A 1 124 ? -13.133 -3.663 13.032 1.00 98.50 124 CYS A O 1
ATOM 998 N N . THR A 1 125 ? -15.120 -2.645 13.196 1.00 98.56 125 THR A N 1
ATOM 999 C CA . THR A 1 125 ? -15.317 -2.976 14.613 1.00 98.56 125 THR A CA 1
ATOM 1000 C C . THR A 1 125 ? -15.454 -4.481 14.820 1.00 98.56 125 THR A C 1
ATOM 1002 O O . THR A 1 125 ? -14.826 -5.019 15.730 1.00 98.56 125 THR A O 1
ATOM 1005 N N . SER A 1 126 ? -16.191 -5.180 13.952 1.00 98.19 126 SER A N 1
ATOM 1006 C CA . SER A 1 126 ? -16.316 -6.639 13.996 1.00 98.19 126 SER A CA 1
ATOM 1007 C C . SER A 1 126 ? -14.979 -7.339 13.753 1.00 98.19 126 SER A C 1
ATOM 1009 O O . SER A 1 126 ? -14.667 -8.312 14.443 1.00 98.19 126 SER A O 1
ATOM 1011 N N . ASP A 1 127 ? -14.184 -6.869 12.791 1.00 98.12 127 ASP A N 1
ATOM 1012 C CA . ASP A 1 127 ? -12.857 -7.422 12.526 1.00 98.12 127 ASP A CA 1
ATOM 1013 C C . ASP A 1 127 ? -11.884 -7.130 13.678 1.00 98.12 127 ASP A C 1
ATOM 1015 O O . ASP A 1 127 ? -11.144 -8.018 14.104 1.00 98.12 127 ASP A O 1
ATOM 1019 N N . ALA A 1 128 ? -11.931 -5.927 14.258 1.00 98.00 128 ALA A N 1
ATOM 1020 C CA . ALA A 1 128 ? -11.140 -5.590 15.433 1.00 98.00 128 ALA A CA 1
ATOM 1021 C C . ALA A 1 128 ? -11.465 -6.532 16.607 1.00 98.00 128 ALA A C 1
ATOM 1023 O O . ALA A 1 128 ? -10.556 -7.152 17.157 1.00 98.00 128 ALA A O 1
ATOM 1024 N N . GLN A 1 129 ? -12.750 -6.742 16.918 1.00 97.81 129 GLN A N 1
ATOM 1025 C CA . GLN A 1 129 ? -13.185 -7.689 17.955 1.00 97.81 129 GLN A CA 1
ATOM 1026 C C . GLN A 1 129 ? -12.677 -9.107 17.687 1.00 97.81 129 GLN A C 1
ATOM 1028 O O . GLN A 1 129 ? -12.087 -9.732 18.568 1.00 97.81 129 GLN A O 1
ATOM 1033 N N . LYS A 1 130 ? -12.861 -9.604 16.456 1.00 97.31 130 LYS A N 1
ATOM 1034 C CA . LYS A 1 130 ? -12.437 -10.951 16.044 1.00 97.31 130 LYS A CA 1
ATOM 1035 C C . LYS A 1 130 ? -10.932 -11.170 16.219 1.00 97.31 130 LYS A C 1
ATOM 1037 O O . LYS A 1 130 ? -10.506 -12.286 16.500 1.00 97.31 130 LYS A O 1
ATOM 1042 N N . ASN A 1 131 ? -10.139 -10.114 16.059 1.00 95.44 131 ASN A N 1
ATOM 1043 C CA . ASN A 1 131 ? -8.682 -10.162 16.122 1.00 95.44 131 ASN A CA 1
ATOM 1044 C C . ASN A 1 131 ? -8.111 -9.592 17.433 1.00 95.44 131 ASN A C 1
ATOM 1046 O O . ASN A 1 131 ? -6.944 -9.204 17.461 1.00 95.44 131 ASN A O 1
ATOM 1050 N N . ASN A 1 132 ? -8.905 -9.544 18.513 1.00 96.12 132 ASN A N 1
ATOM 1051 C CA . ASN A 1 132 ? -8.496 -9.045 19.836 1.00 96.12 132 ASN A CA 1
ATOM 1052 C C . ASN A 1 132 ? -7.901 -7.620 19.811 1.00 96.12 132 ASN A C 1
ATOM 1054 O O . ASN A 1 132 ? -6.972 -7.297 20.551 1.00 96.12 132 ASN A O 1
ATOM 1058 N N . ARG A 1 133 ? -8.435 -6.763 18.940 1.00 96.62 133 ARG A N 1
ATOM 1059 C CA . ARG A 1 133 ? -8.105 -5.342 18.800 1.00 96.62 133 ARG A CA 1
ATOM 1060 C C . ARG A 1 133 ? -9.229 -4.477 19.379 1.00 96.62 133 ARG A C 1
ATOM 1062 O O . ARG A 1 133 ? -10.392 -4.868 19.342 1.00 96.62 133 ARG A O 1
ATOM 1069 N N . ASP A 1 134 ? -8.891 -3.289 19.886 1.00 97.69 134 ASP A N 1
ATOM 1070 C CA . ASP A 1 134 ? -9.873 -2.333 20.426 1.00 97.69 134 ASP A CA 1
ATOM 1071 C C . ASP A 1 134 ? -10.784 -1.782 19.307 1.00 97.69 134 ASP A C 1
ATOM 1073 O O . ASP A 1 134 ? -10.297 -1.049 18.439 1.00 97.69 134 ASP A O 1
ATOM 1077 N N . PRO A 1 135 ? -12.097 -2.076 19.309 1.00 97.88 135 PRO A N 1
ATOM 1078 C CA . PRO A 1 135 ? -13.019 -1.591 18.281 1.00 97.88 135 PRO A CA 1
ATOM 1079 C C . PRO A 1 135 ? -13.187 -0.068 18.304 1.00 97.88 135 PRO A C 1
ATOM 1081 O O . PRO A 1 135 ? -13.513 0.525 17.279 1.00 97.88 135 PRO A O 1
ATOM 1084 N N . GLY A 1 136 ? -12.926 0.581 19.445 1.00 98.00 136 GLY A N 1
ATOM 1085 C CA . GLY A 1 136 ? -13.005 2.034 19.596 1.00 98.00 136 GLY A CA 1
ATOM 1086 C C . GLY A 1 136 ? -11.967 2.809 18.777 1.00 98.00 136 GLY A C 1
ATOM 1087 O O . GLY A 1 136 ? -12.126 4.011 18.583 1.00 98.00 136 GLY A O 1
ATOM 1088 N N . GLN A 1 137 ? -10.933 2.138 18.258 1.00 97.75 137 GLN A N 1
ATOM 1089 C CA . GLN A 1 137 ? -9.915 2.756 17.395 1.00 97.75 137 GLN A CA 1
ATOM 1090 C C . GLN A 1 137 ? -10.327 2.829 15.918 1.00 97.75 137 GLN A C 1
ATOM 1092 O O . GLN A 1 137 ? -9.645 3.483 15.121 1.00 97.75 137 GLN A O 1
ATOM 1097 N N . CYS A 1 138 ? -11.430 2.175 15.538 1.00 98.06 138 CYS A N 1
ATOM 1098 C CA . CYS A 1 138 ? -11.967 2.265 14.187 1.00 98.06 138 CYS A CA 1
ATOM 1099 C C . CYS A 1 138 ? -12.381 3.699 13.873 1.00 98.06 138 CYS A C 1
ATOM 1101 O O . CYS A 1 138 ? -13.244 4.284 14.528 1.00 98.06 138 CYS A O 1
ATOM 1103 N N . ARG A 1 139 ? -11.778 4.265 12.831 1.00 96.56 139 ARG A N 1
ATOM 1104 C CA . ARG A 1 139 ? -12.004 5.652 12.430 1.00 96.56 139 ARG A CA 1
ATOM 1105 C C . ARG A 1 139 ? -12.147 5.758 10.927 1.00 96.56 139 ARG A C 1
ATOM 1107 O O . ARG A 1 139 ? -11.476 5.060 10.171 1.00 96.56 139 ARG A O 1
ATOM 1114 N N . GLN A 1 140 ? -13.012 6.661 10.499 1.00 96.50 140 GLN A N 1
ATOM 1115 C CA . GLN A 1 140 ? -13.186 6.960 9.088 1.00 96.50 140 GLN A CA 1
ATOM 1116 C C . GLN A 1 140 ? -11.913 7.598 8.516 1.00 96.50 140 GLN A C 1
ATOM 1118 O O . GLN A 1 140 ? -11.231 8.376 9.197 1.00 96.50 140 GLN A O 1
ATOM 1123 N N . ILE A 1 141 ? -11.584 7.269 7.269 1.00 95.94 141 ILE A N 1
ATOM 1124 C CA . ILE A 1 141 ? -10.489 7.893 6.530 1.00 95.94 141 ILE A CA 1
ATOM 1125 C C . ILE A 1 141 ? -10.895 9.329 6.200 1.00 95.94 141 ILE A C 1
ATOM 1127 O O . ILE A 1 141 ? -11.832 9.585 5.444 1.00 95.94 141 ILE A O 1
ATOM 1131 N N . GLN A 1 142 ? -10.184 10.276 6.805 1.00 93.62 142 GLN A N 1
ATOM 1132 C CA . GLN A 1 142 ? -10.470 11.700 6.691 1.00 93.62 142 GLN A CA 1
ATOM 1133 C C . GLN A 1 142 ? -9.197 12.532 6.843 1.00 93.62 142 GLN A C 1
ATOM 1135 O O . GLN A 1 142 ? -8.255 12.135 7.532 1.00 93.62 142 GLN A O 1
ATOM 1140 N N . LYS A 1 143 ? -9.189 13.724 6.247 1.00 88.81 143 LYS A N 1
ATOM 1141 C CA . LYS A 1 143 ? -8.155 14.745 6.450 1.00 88.81 143 LYS A CA 1
ATOM 1142 C C . LYS A 1 143 ? -8.766 15.940 7.165 1.00 88.81 143 LYS A C 1
ATOM 1144 O O . LYS A 1 143 ? -9.678 16.579 6.639 1.00 88.81 143 LYS A O 1
ATOM 1149 N N . LYS A 1 144 ? -8.244 16.268 8.347 1.00 85.62 144 LYS A N 1
ATOM 1150 C CA . LYS A 1 144 ? -8.670 17.429 9.142 1.00 85.62 144 LYS A CA 1
ATOM 1151 C C . LYS A 1 144 ? -7.671 18.581 9.002 1.00 85.62 144 LYS A C 1
ATOM 1153 O O . LYS A 1 144 ? -6.467 18.345 9.017 1.00 85.62 144 LYS A O 1
ATOM 1158 N N . SER A 1 145 ? -8.165 19.813 8.910 1.00 83.06 145 SER A N 1
ATOM 1159 C CA . SER A 1 145 ? -7.378 21.046 9.036 1.00 83.06 145 SER A CA 1
ATOM 1160 C C . SER A 1 145 ? -7.936 21.862 10.191 1.00 83.06 145 SER A C 1
ATOM 1162 O O . SER A 1 145 ? -9.095 22.245 10.098 1.00 83.06 145 SER A O 1
ATOM 1164 N N . SER A 1 146 ? -7.118 22.123 11.221 1.00 76.25 146 SER A N 1
ATOM 1165 C CA . SER A 1 146 ? -7.339 22.980 12.412 1.00 76.25 146 SER A CA 1
ATOM 1166 C C . SER A 1 146 ? -8.667 22.831 13.182 1.00 76.25 146 SER A C 1
ATOM 1168 O O . SER A 1 146 ? -8.612 22.612 14.387 1.00 76.25 146 SER A O 1
ATOM 1170 N N . SER A 1 147 ? -9.826 22.877 12.524 1.00 78.88 147 SER A N 1
ATOM 1171 C CA . SER A 1 147 ? -11.157 22.609 13.091 1.00 78.88 147 SER A CA 1
ATOM 1172 C C . SER A 1 147 ? -12.180 22.034 12.089 1.00 78.88 147 SER A C 1
ATOM 1174 O O . SER A 1 147 ? -13.336 21.853 12.461 1.00 78.88 147 SER A O 1
ATOM 1176 N N . SER A 1 148 ? -11.813 21.754 10.831 1.00 82.62 148 SER A N 1
ATOM 1177 C CA . SER A 1 148 ? -12.736 21.265 9.792 1.00 82.62 148 SER A CA 1
ATOM 1178 C C . SER A 1 148 ? -12.236 20.004 9.085 1.00 82.62 148 SER A C 1
ATOM 1180 O O . SER A 1 148 ? -11.032 19.774 8.930 1.00 82.62 148 SER A O 1
ATOM 1182 N N . VAL A 1 149 ? -13.178 19.165 8.650 1.00 86.06 149 VAL A N 1
ATOM 1183 C CA . VAL A 1 149 ? -12.898 18.034 7.760 1.00 86.06 149 VAL A CA 1
ATOM 1184 C C . VAL A 1 149 ? -12.768 18.582 6.338 1.00 86.06 149 VAL A C 1
ATOM 1186 O O . VAL A 1 149 ? -13.690 19.195 5.813 1.00 86.06 149 VAL A O 1
ATOM 1189 N N . THR A 1 150 ? -11.593 18.400 5.738 1.00 89.06 150 THR A N 1
ATOM 1190 C CA . THR A 1 150 ? -11.266 18.858 4.371 1.00 89.06 150 THR A CA 1
ATOM 1191 C C . THR A 1 150 ? -11.453 17.766 3.322 1.00 89.06 150 THR A C 1
ATOM 1193 O O . THR A 1 150 ? -11.564 18.057 2.138 1.00 89.06 150 THR A O 1
ATOM 1196 N N . CYS A 1 151 ? -11.468 16.508 3.756 1.00 92.19 151 CYS A N 1
ATOM 1197 C CA . CYS A 1 151 ? -11.706 15.336 2.929 1.00 92.19 151 CYS A CA 1
ATOM 1198 C C . CYS A 1 151 ? -12.228 14.226 3.839 1.00 92.19 151 CYS A C 1
ATOM 1200 O O . CYS A 1 151 ? -11.710 14.049 4.945 1.00 92.19 151 CYS A O 1
ATOM 1202 N N . GLU A 1 152 ? -13.210 13.477 3.356 1.00 93.31 152 GLU A N 1
ATOM 1203 C CA . GLU A 1 152 ? -13.774 12.305 4.016 1.00 93.31 152 GLU A CA 1
ATOM 1204 C C . GLU A 1 152 ? -14.048 11.225 2.965 1.00 93.31 152 GLU A C 1
ATOM 1206 O O . GLU A 1 152 ? -14.430 11.536 1.833 1.00 93.31 152 GLU A O 1
ATOM 1211 N N . LYS A 1 153 ? -13.830 9.958 3.320 1.00 94.12 153 LYS A N 1
ATOM 1212 C CA . LYS A 1 153 ? -14.123 8.800 2.469 1.00 94.12 153 LYS A CA 1
ATOM 1213 C C . LYS A 1 153 ? -15.052 7.848 3.210 1.00 94.12 153 LYS A C 1
ATOM 1215 O O . LYS A 1 153 ? -14.969 7.721 4.428 1.00 94.12 153 LYS A O 1
ATOM 1220 N N . GLY A 1 154 ? -15.911 7.138 2.482 1.00 96.06 154 GLY A N 1
ATOM 1221 C CA . GLY A 1 154 ? -16.774 6.082 3.030 1.00 96.06 154 GLY A CA 1
ATOM 1222 C C . GLY A 1 154 ? -16.017 4.788 3.341 1.00 96.06 154 GLY A C 1
ATOM 1223 O O . GLY A 1 154 ? -16.489 3.718 2.987 1.00 96.06 154 GLY A O 1
ATOM 1224 N N . TYR A 1 155 ? -14.820 4.899 3.915 1.00 97.88 155 TYR A N 1
ATOM 1225 C CA . TYR A 1 155 ? -13.938 3.792 4.262 1.00 97.88 155 TYR A CA 1
ATOM 1226 C C . TYR A 1 155 ? -13.292 4.054 5.622 1.00 97.88 155 TYR A C 1
ATOM 1228 O O . TYR A 1 155 ? -13.065 5.204 6.011 1.00 97.88 155 TYR A O 1
ATOM 1236 N N . TRP A 1 156 ? -12.998 2.982 6.348 1.00 97.94 156 TRP A N 1
ATOM 1237 C CA . TRP A 1 156 ? -12.492 3.021 7.715 1.00 97.94 156 TRP A CA 1
ATOM 1238 C C . TRP A 1 156 ? -11.108 2.402 7.797 1.00 97.94 156 TRP A C 1
ATOM 1240 O O . TRP A 1 156 ? -10.729 1.573 6.977 1.00 97.94 156 TRP A O 1
ATOM 1250 N N . GLN A 1 157 ? -10.369 2.815 8.815 1.00 97.06 157 GLN A N 1
ATOM 1251 C CA . GLN A 1 157 ? -9.041 2.331 9.156 1.00 97.06 157 GLN A CA 1
ATOM 1252 C C . GLN A 1 157 ? -8.958 2.096 10.668 1.00 97.06 157 GLN A C 1
ATOM 1254 O O . GLN A 1 157 ? -9.700 2.706 11.445 1.00 97.06 157 GLN A O 1
ATOM 1259 N N . TRP A 1 158 ? -8.033 1.233 11.083 1.00 97.75 158 TRP A N 1
ATOM 1260 C CA . TRP A 1 158 ? -7.824 0.875 12.488 1.00 97.75 158 TRP A CA 1
ATOM 1261 C C . TRP A 1 158 ? -6.410 1.218 12.966 1.00 97.75 158 TRP A C 1
ATOM 1263 O O . TRP A 1 158 ? -6.255 1.848 14.010 1.00 97.75 158 TRP A O 1
ATOM 1273 N N . ASP A 1 159 ? -5.384 0.859 12.187 1.00 97.19 159 ASP A N 1
ATOM 1274 C CA . ASP A 1 159 ? -3.970 1.061 12.543 1.00 97.19 159 ASP A CA 1
ATOM 1275 C C . ASP A 1 159 ? -3.679 2.513 12.923 1.00 97.19 159 ASP A C 1
ATOM 1277 O O . ASP A 1 159 ? -4.252 3.387 12.299 1.00 97.19 159 ASP A O 1
ATOM 1281 N N . PRO A 1 160 ? -2.854 2.830 13.930 1.00 93.62 160 PRO A N 1
ATOM 1282 C CA . PRO A 1 160 ? -2.643 4.210 14.381 1.00 93.62 160 PRO A CA 1
ATOM 1283 C C . PRO A 1 160 ? -1.909 5.080 13.344 1.00 93.62 160 PRO A C 1
ATOM 1285 O O . PRO A 1 160 ? -1.019 4.607 12.647 1.00 93.62 160 PRO A O 1
ATOM 1288 N N . MET A 1 161 ? -2.233 6.380 13.288 1.00 88.88 161 MET A N 1
ATOM 1289 C CA . MET A 1 161 ? -1.507 7.352 12.452 1.00 88.88 161 MET A CA 1
ATOM 1290 C C . MET A 1 161 ? -0.185 7.805 13.110 1.00 88.88 161 MET A C 1
ATOM 1292 O O . MET A 1 161 ? -0.160 7.977 14.330 1.00 88.88 161 MET A O 1
ATOM 1296 N N . PRO A 1 162 ? 0.857 8.153 12.331 1.00 88.69 162 PRO A N 1
ATOM 1297 C CA . PRO A 1 162 ? 0.966 7.933 10.892 1.00 88.69 162 PRO A CA 1
ATOM 1298 C C . PRO A 1 162 ? 1.307 6.466 10.600 1.00 88.69 162 PRO A C 1
ATOM 1300 O O . PRO A 1 162 ? 2.379 5.988 10.970 1.00 88.69 162 PRO A O 1
ATOM 1303 N N . ASP A 1 163 ? 0.424 5.767 9.895 1.00 93.31 163 ASP A N 1
ATOM 1304 C CA . ASP A 1 163 ? 0.761 4.474 9.316 1.00 93.31 163 ASP A CA 1
ATOM 130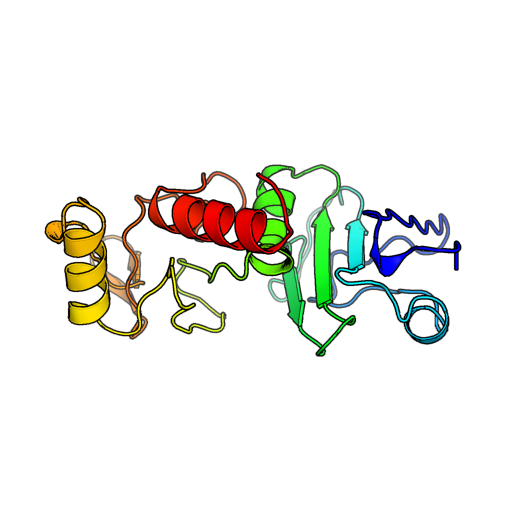5 C C . ASP A 1 163 ? 1.399 4.678 7.934 1.00 93.31 163 ASP A C 1
ATOM 1307 O O . ASP A 1 163 ? 1.291 5.745 7.318 1.00 93.31 163 ASP A O 1
ATOM 1311 N N . ILE A 1 164 ? 2.126 3.672 7.460 1.00 95.25 164 ILE A N 1
ATOM 1312 C CA . ILE A 1 164 ? 2.874 3.781 6.209 1.00 95.25 164 ILE A CA 1
ATOM 1313 C C . ILE A 1 164 ? 1.957 3.941 4.998 1.00 95.25 164 ILE A C 1
ATOM 1315 O O . ILE A 1 164 ? 2.361 4.631 4.072 1.00 95.25 164 ILE A O 1
ATOM 1319 N N . MET A 1 165 ? 0.731 3.406 5.021 1.00 95.38 165 MET A N 1
ATOM 1320 C CA . MET A 1 165 ? -0.256 3.549 3.942 1.00 95.38 165 MET A CA 1
ATOM 1321 C C . MET A 1 165 ? -0.934 4.928 3.944 1.00 95.38 165 MET A C 1
ATOM 1323 O O . MET A 1 165 ? -1.538 5.323 2.953 1.00 95.38 165 MET A O 1
ATOM 1327 N N . ALA A 1 166 ? -0.806 5.702 5.024 1.00 92.81 166 ALA A N 1
ATOM 1328 C CA . ALA A 1 166 ? -1.214 7.106 5.059 1.00 92.81 166 ALA A CA 1
ATOM 1329 C C . ALA A 1 166 ? -0.054 8.057 4.755 1.00 92.81 166 ALA A C 1
ATOM 1331 O O . ALA A 1 166 ? -0.260 9.176 4.281 1.00 92.81 166 ALA A O 1
ATOM 1332 N N . ASN A 1 167 ? 1.166 7.656 5.107 1.00 89.62 167 ASN A N 1
ATOM 1333 C CA . ASN A 1 167 ? 2.360 8.470 4.957 1.00 89.62 167 ASN A CA 1
ATOM 1334 C C . ASN A 1 167 ? 3.559 7.603 4.565 1.00 89.62 167 ASN A C 1
ATOM 1336 O O . ASN A 1 167 ? 4.353 7.190 5.418 1.00 89.62 167 ASN A O 1
ATOM 1340 N N . GLY A 1 168 ? 3.743 7.423 3.257 1.00 86.69 168 GLY A N 1
ATOM 1341 C CA . GLY A 1 168 ? 4.867 6.676 2.692 1.00 86.69 168 GLY A CA 1
ATOM 1342 C C . GLY A 1 168 ? 6.251 7.275 2.976 1.00 86.69 168 GLY A C 1
ATOM 1343 O O . GLY A 1 168 ? 7.256 6.659 2.642 1.00 86.69 168 GLY A O 1
ATOM 1344 N N . TYR A 1 169 ? 6.353 8.444 3.617 1.00 87.38 169 TYR A N 1
ATOM 1345 C CA . TYR A 1 169 ? 7.644 9.035 3.979 1.00 87.38 169 TYR A CA 1
ATOM 1346 C C . TYR A 1 169 ? 8.073 8.707 5.412 1.00 87.38 169 TYR A C 1
ATOM 1348 O O . TYR A 1 169 ? 9.269 8.549 5.644 1.00 87.38 169 TYR A O 1
ATOM 1356 N N . ASN A 1 170 ? 7.132 8.560 6.354 1.00 88.00 170 ASN A N 1
ATOM 1357 C CA . ASN A 1 170 ? 7.445 8.456 7.789 1.00 88.00 170 ASN A CA 1
ATOM 1358 C C . ASN A 1 170 ? 6.591 7.447 8.586 1.00 88.00 170 ASN A C 1
ATOM 1360 O O . ASN A 1 170 ? 6.750 7.366 9.802 1.00 88.00 170 ASN A O 1
ATOM 1364 N N . GLY A 1 171 ? 5.672 6.712 7.956 1.00 89.25 171 GLY A N 1
ATOM 1365 C CA . GLY A 1 171 ? 4.805 5.762 8.655 1.00 89.25 17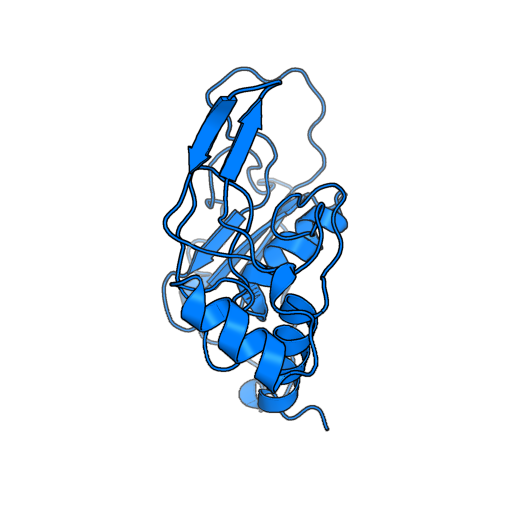1 GLY A CA 1
ATOM 1366 C C . GLY A 1 171 ? 5.404 4.361 8.829 1.00 89.25 171 GLY A C 1
ATOM 1367 O O . GLY A 1 171 ? 6.413 4.003 8.217 1.00 89.25 171 GLY A O 1
ATOM 1368 N N . LEU A 1 172 ? 4.742 3.549 9.657 1.00 93.75 172 LEU A N 1
ATOM 1369 C CA . LEU A 1 172 ? 5.031 2.122 9.850 1.00 93.75 172 LEU A CA 1
ATOM 1370 C C . LEU A 1 172 ? 3.809 1.270 9.493 1.00 93.75 172 LEU A C 1
ATOM 1372 O O . LEU A 1 172 ? 2.680 1.758 9.507 1.00 93.75 172 LEU A O 1
ATOM 1376 N N . TYR A 1 173 ? 4.023 -0.012 9.201 1.00 96.00 173 TYR A N 1
ATOM 1377 C CA . TYR A 1 173 ? 2.916 -0.963 9.144 1.00 96.00 173 TYR A CA 1
ATOM 1378 C C . TYR A 1 173 ? 2.333 -1.150 10.543 1.00 96.00 173 TYR A C 1
ATOM 1380 O O . TYR A 1 173 ? 3.062 -1.486 11.476 1.00 96.00 173 TYR A O 1
ATOM 1388 N N . GLY A 1 174 ? 1.027 -0.929 10.685 1.00 95.69 174 GLY A N 1
ATOM 1389 C CA . GLY A 1 174 ? 0.316 -1.258 11.912 1.00 95.69 174 GLY A CA 1
ATOM 1390 C C . GLY A 1 174 ? -0.069 -2.737 11.975 1.00 95.69 174 GLY A C 1
ATOM 1391 O O . GLY A 1 174 ? 0.342 -3.554 11.145 1.00 95.69 174 GLY A O 1
ATOM 1392 N N . ASN A 1 175 ? -0.850 -3.098 12.988 1.00 96.88 175 ASN A N 1
ATOM 1393 C CA . ASN A 1 175 ? -1.206 -4.487 13.253 1.00 96.88 175 ASN A CA 1
ATOM 1394 C C . ASN A 1 175 ? -2.134 -5.066 12.179 1.00 96.88 175 ASN A C 1
ATOM 1396 O O . ASN A 1 175 ? -1.949 -6.217 11.794 1.00 96.88 175 ASN A O 1
ATOM 1400 N N . ALA A 1 176 ? -3.103 -4.296 11.679 1.00 97.12 176 ALA A N 1
ATOM 1401 C CA . ALA A 1 176 ? -4.011 -4.756 10.632 1.00 97.12 176 ALA A CA 1
ATOM 1402 C C . ALA A 1 176 ? -3.270 -4.964 9.305 1.00 97.12 176 ALA A C 1
ATOM 1404 O O . ALA A 1 176 ? -3.393 -6.017 8.678 1.00 97.12 176 ALA A O 1
ATOM 1405 N N . ALA A 1 177 ? -2.416 -4.010 8.920 1.00 97.25 177 ALA A N 1
ATOM 1406 C CA . ALA A 1 177 ? -1.550 -4.168 7.758 1.00 97.25 177 ALA A CA 1
ATOM 1407 C C . ALA A 1 177 ? -0.617 -5.386 7.904 1.00 97.25 177 ALA A C 1
ATOM 1409 O O . ALA A 1 177 ? -0.515 -6.208 6.994 1.00 97.25 177 ALA A O 1
ATOM 1410 N N . THR A 1 178 ? 0.010 -5.558 9.072 1.00 96.75 178 THR A N 1
ATOM 1411 C CA . THR A 1 178 ? 0.910 -6.692 9.350 1.00 96.75 178 THR A CA 1
ATOM 1412 C C . THR A 1 178 ? 0.176 -8.035 9.335 1.00 96.75 178 THR A C 1
ATOM 1414 O O . THR A 1 178 ? 0.724 -9.035 8.865 1.00 96.75 178 THR A O 1
ATOM 1417 N N . GLN A 1 179 ? -1.078 -8.073 9.791 1.00 96.38 179 GLN A N 1
ATOM 1418 C CA . GLN A 1 179 ? -1.924 -9.261 9.713 1.00 96.38 179 GLN A CA 1
ATOM 1419 C C . GLN A 1 179 ? -2.133 -9.700 8.259 1.00 96.38 179 GLN A C 1
ATOM 1421 O O . GLN A 1 179 ? -1.969 -10.881 7.943 1.00 96.38 179 GLN A O 1
ATOM 1426 N N . ARG A 1 180 ? -2.415 -8.753 7.358 1.00 95.81 180 ARG A N 1
ATOM 1427 C CA . ARG A 1 180 ? -2.528 -9.049 5.928 1.00 95.81 180 ARG A CA 1
ATOM 1428 C C . ARG A 1 180 ? -1.207 -9.505 5.322 1.00 95.81 180 ARG A C 1
ATOM 1430 O O . ARG A 1 180 ? -1.194 -10.513 4.622 1.00 95.81 180 ARG A O 1
ATOM 1437 N N . ILE A 1 181 ? -0.110 -8.805 5.615 1.00 95.12 181 ILE A N 1
ATOM 1438 C CA . ILE A 1 181 ? 1.239 -9.179 5.158 1.00 95.12 181 ILE A CA 1
ATOM 1439 C C . ILE A 1 181 ? 1.539 -10.633 5.542 1.00 95.12 181 ILE A C 1
ATOM 1441 O O . ILE A 1 181 ? 1.932 -11.433 4.697 1.00 95.12 181 ILE A O 1
ATOM 1445 N N . THR A 1 182 ? 1.283 -10.993 6.800 1.00 94.81 182 THR A N 1
ATOM 1446 C CA . THR A 1 182 ? 1.495 -12.353 7.316 1.00 94.81 182 THR A CA 1
ATOM 1447 C C . THR A 1 182 ? 0.646 -13.377 6.566 1.00 94.81 182 THR A C 1
ATOM 1449 O O . THR A 1 182 ? 1.148 -14.431 6.177 1.00 94.81 182 THR A O 1
ATOM 1452 N N . TRP A 1 183 ? -0.627 -13.063 6.309 1.00 93.19 183 TRP A N 1
ATOM 1453 C CA . TRP A 1 183 ? -1.495 -13.939 5.529 1.00 93.19 183 TRP A CA 1
ATOM 1454 C C . TRP A 1 183 ? -0.978 -14.140 4.103 1.00 93.19 183 TRP A C 1
ATOM 1456 O O . TRP A 1 183 ? -0.813 -15.286 3.693 1.00 93.19 183 TRP A O 1
ATOM 1466 N N . VAL A 1 184 ? -0.653 -13.069 3.374 1.00 90.44 184 VAL A N 1
ATOM 1467 C CA . VAL A 1 184 ? -0.116 -13.169 2.005 1.00 90.44 184 VAL A CA 1
ATOM 1468 C C . VAL A 1 184 ? 1.148 -14.031 1.974 1.00 90.44 184 VAL A C 1
ATOM 1470 O O . VAL A 1 184 ? 1.250 -14.938 1.150 1.00 90.44 184 VAL A O 1
ATOM 1473 N N . LEU A 1 185 ? 2.075 -13.821 2.915 1.00 89.56 185 LEU A N 1
ATOM 1474 C CA . LEU A 1 185 ? 3.296 -14.624 3.017 1.00 89.56 185 LEU A CA 1
ATOM 1475 C C . LEU A 1 185 ? 2.999 -16.110 3.277 1.00 89.56 185 LEU A C 1
ATOM 1477 O O . LEU A 1 185 ? 3.612 -16.971 2.648 1.00 89.56 185 LEU A O 1
ATOM 1481 N N . SER A 1 186 ? 2.020 -16.427 4.131 1.00 88.38 186 SER A N 1
ATOM 1482 C CA . SER A 1 186 ? 1.610 -17.821 4.377 1.00 88.38 186 SER A CA 1
ATOM 1483 C C . SER A 1 186 ? 0.978 -18.498 3.155 1.00 88.38 186 SER A C 1
ATOM 1485 O O . SER A 1 186 ? 1.105 -19.709 2.993 1.00 88.38 186 SER A O 1
ATOM 1487 N N . GLN A 1 187 ? 0.325 -17.736 2.265 1.00 84.81 187 GLN A N 1
ATOM 1488 C CA . GLN A 1 187 ? -0.218 -18.288 1.018 1.00 84.81 187 GLN A CA 1
ATOM 1489 C C . GLN A 1 187 ? 0.889 -18.634 0.014 1.00 84.81 187 GLN A C 1
ATOM 1491 O O . GLN A 1 187 ? 0.714 -19.528 -0.809 1.00 84.81 187 GLN A O 1
ATOM 1496 N N . ALA A 1 188 ? 2.042 -17.966 0.101 1.00 71.75 188 ALA A N 1
ATOM 1497 C CA . ALA A 1 188 ? 3.195 -18.209 -0.762 1.00 71.75 188 ALA A CA 1
ATOM 1498 C C . ALA A 1 188 ? 4.024 -19.451 -0.362 1.00 71.75 188 ALA A C 1
ATOM 1500 O O . ALA A 1 188 ? 5.075 -19.700 -0.950 1.00 71.75 188 ALA A O 1
ATOM 1501 N N . GLY A 1 189 ? 3.574 -20.240 0.623 1.00 60.19 189 GLY A N 1
ATOM 1502 C CA . GLY A 1 189 ? 4.272 -21.443 1.089 1.00 60.19 189 GLY A CA 1
ATOM 1503 C C . GLY A 1 189 ? 5.392 -21.177 2.099 1.00 60.19 189 GLY A C 1
ATOM 1504 O O . GLY A 1 189 ? 6.189 -22.076 2.359 1.00 60.19 189 GLY A O 1
ATOM 1505 N N . ALA A 1 190 ? 5.461 -19.973 2.677 1.00 49.62 190 ALA A N 1
ATOM 1506 C CA . ALA A 1 190 ? 6.328 -19.703 3.817 1.00 49.62 190 ALA A CA 1
ATOM 1507 C C . ALA A 1 190 ? 5.678 -20.266 5.092 1.00 49.62 190 ALA A C 1
ATOM 1509 O O . ALA A 1 190 ? 4.725 -19.687 5.620 1.00 49.62 190 ALA A O 1
ATOM 1510 N N . VAL A 1 191 ? 6.192 -21.408 5.552 1.00 37.06 191 VAL A N 1
ATOM 1511 C CA . VAL A 1 191 ? 5.935 -21.988 6.879 1.00 37.06 191 VAL A CA 1
ATOM 1512 C C . VAL A 1 191 ? 7.271 -22.236 7.557 1.00 37.06 191 VAL A C 1
ATOM 1514 O O . VAL A 1 191 ? 8.143 -22.847 6.898 1.00 37.06 191 VAL A O 1
#

Foldseek 3Di:
DDDCPVPDDDDDDDDDPVAQFDQQDALDGDDPPCCCVVCVPALEAEREGEDDDDDDDDDPSGRAKDWDDPDGRPTYIYDYPPQVLRVVLRCLCRQLVAAALAFDPGDDDADPDQGQKALALCRQLVNCVVVVHHSVQKDWRFDDDPHDTPGTDSMIGRFDPPASSRPSRDHHHGPSSVVSVVVSCVVVVDD

Secondary structure (DSSP, 8-state):
--TTGGGS--------TTSPPPSSSTT-----TTHHHH-TT-SEEEEEEPPP-S---SSS-SS--EEE--STT-EEEEEETT-HHHHHHHHHHHTT-----SSSS------SSS-SEESSHHHHHHHHHHTT--GGG-EEEEEEETTEEEEEEEEEE-SPSSBTTT-TTT-B--HHHHHHHHHHHHHTT--

Sequence (191 aa):
IPAGYRSVYNFYYYYDQKAPADAFDGCTGSVPEKYYSEVPFNDLTVILYPTYYGVYKGTPCQPTGCYQDYGPGRTLMKAPADRITLFKHETGHAVFGLVDTYCGDTYYYQNDPYPNVWASLEACTSDAQKNNRDPGQCRQIQKKSSSSVTCEKGYWQWDPMPDIMANGYNGLYGNAATQRITWVLSQAGAV

Radius of gyration: 18.29 Å; chains: 1; bounding box: 42×48×46 Å

pLDDT: mean 83.64, std 13.36, range [37.06, 98.56]